Protein AF-A0A383A556-F1 (afdb_monomer_lite)

Foldseek 3Di:
DDDDPDDDDDFAWKFAWKFFFDDQPQAKKFKDDKWFAALVRDTFDEATDDIDRNDDPQQEDDCDPQFLGHDPPGPDYPVPGHHADVQAHSVRDGNADAAPVRDRVDDWDADPVRDTNDPPQDPQADDPVRFHCQPPDGNWAFQDAVVRHGPDDFYQDPQRRTNDDNPPDDDGFKYKYKADDDPPRRMITIIIAGQAWTQKMKIFIPSTFTPDIDDMLLNVFFPDWDADRVTRMIITHHPPSGTSGHYDDDDDD

Organism: NCBI:txid408172

Secondary structure (DSSP, 8-state):
------PPPPSS-EEEEEEEEE---SPPBEEEEEEEE-TT-PEEPEEE-PPB-------B----TTSTT--SS-SB--S----PPTTB-TT--B-S-B-TT--BT----B-TTS-BT---SPTT-SSTT---B-SS-BT-PPEETTTTEET----B-TTS-BT--STT-----EEEEEEEEETTTTEEEEEEEESS-BSEEEEEEESSEEEEEE-HHHHHH-SEEEEETTTTEEEEE-SSS--BPPB------

Radius of gyration: 30.97 Å; chains: 1; bounding box: 72×33×82 Å

Sequence (253 aa):
GASFSGGTIPAGSDILTQVTFSDYDGSTICIENAVFSDLAAESLDVELGDCYDGGSEDILGCTDMNACNYDSDATDDDDSCEYAMENYNCDGDCIVDIDCSGECGGSAELDECGVCGGDGIADGTCDCAGNVDLGCGCGAAGPSGCDNQCGSTAELDECDVCGGDGSSCGGSSVFLTIENVDTDAGTLDIFMENSEEVAGFEFYLVGMTIANISGGTAGQYMDFVSSNSASGKIVGASFSGGTIPAGSDILTQ

pLDDT: mean 75.83, std 13.92, range [21.8, 95.62]

Structure (mmCIF, N/CA/C/O backbone):
data_AF-A0A383A556-F1
#
_entry.id   AF-A0A383A556-F1
#
loop_
_atom_site.group_PDB
_atom_site.id
_atom_site.type_symbol
_atom_site.label_atom_id
_atom_site.label_alt_id
_atom_site.label_comp_id
_atom_site.label_asym_id
_atom_site.label_entity_id
_atom_site.label_seq_id
_atom_site.pdbx_PDB_ins_code
_atom_site.Cartn_x
_atom_site.Cartn_y
_atom_site.Cartn_z
_atom_site.occupancy
_atom_site.B_iso_or_equiv
_atom_site.auth_seq_id
_atom_site.auth_comp_id
_atom_site.auth_asym_id
_atom_site.auth_atom_id
_atom_site.pdbx_PDB_model_num
ATOM 1 N N . GLY A 1 1 ? -27.310 -18.077 43.497 1.00 31.94 1 GLY A N 1
ATOM 2 C CA . GLY A 1 1 ? -26.037 -18.806 43.402 1.00 31.94 1 GLY A CA 1
ATOM 3 C C . GLY A 1 1 ? -25.514 -18.586 42.012 1.00 31.94 1 GLY A C 1
ATOM 4 O O . GLY A 1 1 ? -26.160 -19.048 41.086 1.00 31.94 1 GLY A O 1
ATOM 5 N N . ALA A 1 2 ? -24.451 -17.800 41.870 1.00 32.00 2 ALA A N 1
ATOM 6 C CA . ALA A 1 2 ? -23.801 -17.588 40.584 1.00 32.00 2 ALA A CA 1
ATOM 7 C C . ALA A 1 2 ? -22.740 -18.679 40.400 1.00 32.00 2 ALA A C 1
ATOM 9 O O . ALA A 1 2 ? -21.956 -18.948 41.311 1.00 32.00 2 ALA A O 1
ATOM 10 N N . SER A 1 3 ? -22.808 -19.362 39.262 1.00 41.66 3 SER A N 1
ATOM 11 C CA . SER A 1 3 ? -21.874 -20.401 38.851 1.00 41.66 3 SER A CA 1
ATOM 12 C C . SER A 1 3 ? -20.632 -19.727 38.275 1.00 41.66 3 SER A C 1
ATOM 14 O O . SER A 1 3 ? -20.729 -19.015 37.283 1.00 41.66 3 SER A O 1
ATOM 16 N N . PHE A 1 4 ? -19.486 -19.936 38.923 1.00 45.88 4 PHE A N 1
ATOM 17 C CA . PHE A 1 4 ? -18.168 -19.641 38.371 1.00 45.88 4 PHE A CA 1
ATOM 18 C C . PHE A 1 4 ? -17.658 -20.911 37.690 1.00 45.88 4 PHE A C 1
ATOM 20 O O . PHE A 1 4 ? -17.076 -21.778 38.344 1.00 45.88 4 PHE A O 1
ATOM 27 N N . SER A 1 5 ? -17.894 -21.052 36.389 1.00 43.53 5 SER A N 1
ATOM 28 C CA . SER A 1 5 ? -17.066 -21.928 35.563 1.00 43.53 5 SER A CA 1
ATOM 29 C C . SER A 1 5 ? -15.936 -21.077 35.002 1.00 43.53 5 SER A C 1
ATOM 31 O O . SER A 1 5 ? -16.123 -20.367 34.018 1.00 43.53 5 SER A O 1
ATOM 33 N N . GLY A 1 6 ? -14.786 -21.118 35.675 1.00 45.44 6 GLY A N 1
ATOM 34 C CA . GLY A 1 6 ? -13.542 -20.577 35.147 1.00 45.44 6 GLY A CA 1
ATOM 35 C C . GLY A 1 6 ? -13.167 -21.312 33.865 1.00 45.44 6 GLY A C 1
ATOM 36 O O . GLY A 1 6 ? -12.717 -22.455 33.915 1.00 45.44 6 GLY A O 1
ATOM 37 N N . GLY A 1 7 ? -13.386 -20.652 32.735 1.00 30.59 7 GLY A N 1
ATOM 38 C CA . GLY A 1 7 ? -12.614 -20.861 31.522 1.00 30.59 7 GLY A CA 1
ATOM 39 C C . GLY A 1 7 ? -11.616 -19.716 31.438 1.00 30.59 7 GLY A C 1
ATOM 40 O O . GLY A 1 7 ? -12.013 -18.557 31.462 1.00 30.59 7 GLY A O 1
ATOM 41 N N . THR A 1 8 ? -10.326 -20.028 31.421 1.00 35.75 8 THR A N 1
ATOM 42 C CA . THR A 1 8 ? -9.292 -19.067 31.033 1.00 35.75 8 THR A CA 1
ATOM 43 C C . THR A 1 8 ? -9.303 -18.982 29.511 1.00 35.75 8 THR A C 1
ATOM 45 O O . THR A 1 8 ? -9.056 -19.999 28.859 1.00 35.75 8 THR A O 1
ATOM 48 N N . ILE A 1 9 ? -9.600 -17.809 28.957 1.00 37.38 9 ILE A N 1
ATOM 49 C CA . ILE A 1 9 ? -9.320 -17.509 27.550 1.00 37.38 9 ILE A CA 1
ATOM 50 C C . ILE A 1 9 ? -7.827 -17.124 27.467 1.00 37.38 9 ILE A C 1
ATOM 52 O O . ILE A 1 9 ? -7.362 -16.392 28.344 1.00 37.38 9 ILE A O 1
ATOM 56 N N . PRO A 1 10 ? -7.034 -17.676 26.529 1.00 36.38 10 PRO A N 1
ATOM 57 C CA . PRO A 1 10 ? -5.636 -17.281 26.347 1.00 36.38 10 PRO A CA 1
ATOM 58 C C . PRO A 1 10 ? -5.530 -15.821 25.884 1.00 36.38 10 PRO A C 1
ATOM 60 O O . PRO A 1 10 ? -6.415 -15.350 25.181 1.00 36.38 10 PRO A O 1
ATOM 63 N N . ALA A 1 11 ? -4.442 -15.134 26.244 1.00 30.91 11 ALA A N 1
ATOM 64 C CA . ALA A 1 11 ? -4.110 -13.835 25.662 1.00 30.91 11 ALA A CA 1
ATOM 65 C C . ALA A 1 11 ? -3.859 -14.000 24.154 1.00 30.91 11 ALA A C 1
ATOM 67 O O . ALA A 1 11 ? -3.115 -14.894 23.748 1.00 30.91 11 ALA A O 1
ATOM 68 N N . GLY A 1 12 ? -4.523 -13.169 23.362 1.00 39.66 12 GLY A N 1
ATOM 69 C CA . GLY A 1 12 ? -4.515 -13.170 21.906 1.00 39.66 12 GLY A CA 1
ATOM 70 C C . GLY A 1 12 ? -5.517 -12.129 21.415 1.00 39.66 12 GLY A C 1
ATOM 71 O O . GLY A 1 12 ? -6.440 -11.782 22.150 1.00 39.66 12 GLY A O 1
ATOM 72 N N . SER A 1 13 ? -5.283 -11.618 20.214 1.00 43.53 13 SER A N 1
ATOM 73 C CA . SER A 1 13 ? -6.155 -10.720 19.459 1.00 43.53 13 SER A CA 1
ATOM 74 C C . SER A 1 13 ? -7.636 -11.075 19.6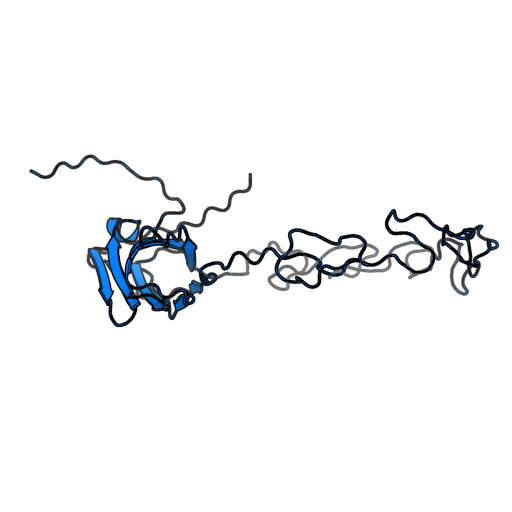13 1.00 43.53 13 SER A C 1
ATOM 76 O O . SER A 1 13 ? -8.079 -12.140 19.180 1.00 43.53 13 SER A O 1
ATOM 78 N N . ASP A 1 14 ? -8.403 -10.208 20.266 1.00 55.31 14 ASP A N 1
ATOM 79 C CA . ASP A 1 14 ? -9.788 -10.510 20.617 1.00 55.31 14 ASP A CA 1
ATOM 80 C C . ASP A 1 14 ? -10.651 -9.259 20.451 1.00 55.31 14 ASP A C 1
ATOM 82 O O . ASP A 1 14 ? -10.190 -8.123 20.597 1.00 55.31 14 ASP A O 1
ATOM 86 N N . ILE A 1 15 ? -11.914 -9.482 20.102 1.00 58.53 15 ILE A N 1
ATOM 87 C CA . ILE A 1 15 ? -12.887 -8.435 19.795 1.00 58.53 15 ILE A CA 1
ATOM 88 C C . ILE A 1 15 ? -12.966 -7.520 21.017 1.00 58.53 15 ILE A C 1
ATOM 90 O O . ILE A 1 15 ? -13.252 -7.987 22.116 1.00 58.53 15 ILE A O 1
ATOM 94 N N . LEU A 1 16 ? -12.723 -6.218 20.865 1.00 59.31 16 LEU A N 1
ATOM 95 C CA . LEU A 1 16 ? -12.856 -5.259 21.961 1.00 59.31 16 LEU A CA 1
ATOM 96 C C . LEU A 1 16 ? -14.320 -5.170 22.386 1.00 59.31 16 LEU A C 1
ATOM 98 O O . LEU A 1 16 ? -14.647 -5.297 23.568 1.00 59.31 16 LEU A O 1
ATOM 102 N N . THR A 1 17 ? -15.207 -4.984 21.410 1.00 64.00 17 THR A N 1
ATOM 103 C CA . THR A 1 17 ? -16.657 -5.013 21.595 1.00 64.00 17 THR A CA 1
ATOM 104 C C . THR A 1 17 ? -17.360 -5.234 20.259 1.00 64.00 17 THR A C 1
ATOM 106 O O . THR A 1 17 ? -16.886 -4.770 19.222 1.00 64.00 17 THR A O 1
ATOM 109 N N . GLN A 1 18 ? -18.504 -5.914 20.286 1.00 74.12 18 GLN A N 1
ATOM 110 C CA . GLN A 1 18 ? -19.403 -5.994 19.142 1.00 74.12 18 GLN A CA 1
ATOM 111 C C . GLN A 1 18 ? -20.424 -4.862 19.222 1.00 74.12 18 GLN A C 1
ATOM 113 O O . GLN A 1 18 ? -21.064 -4.657 20.260 1.00 74.12 18 GLN A O 1
ATOM 118 N N . VAL A 1 19 ? -20.613 -4.153 18.116 1.00 78.38 19 VAL A N 1
ATOM 119 C CA . VAL A 1 19 ? -21.556 -3.044 17.981 1.00 78.38 19 VAL A CA 1
ATOM 120 C C . VAL A 1 19 ? -22.721 -3.489 17.109 1.00 78.38 19 VAL A C 1
ATOM 122 O O . VAL A 1 19 ? -22.539 -3.933 15.980 1.00 78.38 19 VAL A O 1
ATOM 125 N N . THR A 1 20 ? -23.940 -3.344 17.620 1.00 78.56 20 THR A N 1
ATOM 126 C CA . THR A 1 20 ? -25.164 -3.465 16.821 1.00 78.56 20 THR A CA 1
ATOM 127 C C . THR A 1 20 ? -25.638 -2.072 16.435 1.00 78.56 20 THR A C 1
ATOM 129 O O . THR A 1 20 ? -25.672 -1.180 17.289 1.00 78.56 20 THR A O 1
ATOM 132 N N . PHE A 1 21 ? -26.047 -1.877 15.187 1.00 78.44 21 PHE A N 1
ATOM 133 C CA . PHE A 1 21 ? -26.457 -0.587 14.645 1.00 78.44 21 PHE A CA 1
ATOM 134 C C . PHE A 1 21 ? -27.766 -0.639 13.874 1.00 78.44 21 PHE A C 1
ATOM 136 O O . PHE A 1 21 ? -28.212 -1.692 13.425 1.00 78.44 21 PHE A O 1
ATOM 143 N N . SER A 1 22 ? -28.404 0.522 13.762 1.00 74.06 22 SER A N 1
ATOM 144 C CA . SER A 1 22 ? -29.610 0.716 12.963 1.00 74.06 22 SER A CA 1
ATOM 145 C C . SER A 1 22 ? -29.444 1.898 12.017 1.00 74.06 22 SER A C 1
ATOM 147 O O . SER A 1 22 ? -28.566 2.742 12.207 1.00 74.06 22 SER A O 1
ATOM 149 N N . ASP A 1 23 ? -30.323 1.952 11.014 1.00 65.00 23 ASP A N 1
ATOM 150 C CA . ASP A 1 23 ? -30.466 3.101 10.115 1.00 65.00 23 ASP A CA 1
ATOM 151 C C . ASP A 1 23 ? -29.190 3.428 9.317 1.00 65.00 23 ASP A C 1
ATOM 153 O O . ASP A 1 23 ? -28.899 4.592 9.055 1.00 65.00 23 ASP A O 1
ATOM 157 N N . TYR A 1 24 ? -28.432 2.395 8.930 1.00 73.94 24 TYR A N 1
ATOM 158 C CA . TYR A 1 24 ? -27.317 2.536 7.998 1.00 73.94 24 TYR A CA 1
ATOM 159 C C . TYR A 1 24 ? -27.843 2.924 6.615 1.00 73.94 24 TYR A C 1
ATOM 161 O O . TYR A 1 24 ? -28.638 2.199 6.015 1.00 73.94 24 TYR A O 1
ATOM 169 N N . ASP A 1 25 ? -27.427 4.090 6.131 1.00 66.38 25 ASP A N 1
ATOM 170 C CA . ASP A 1 25 ? -27.872 4.683 4.868 1.00 66.38 25 ASP A CA 1
ATOM 171 C C . ASP A 1 25 ? -26.884 4.470 3.710 1.00 66.38 25 ASP A C 1
ATOM 173 O O . ASP A 1 25 ? -27.082 5.027 2.631 1.00 66.38 25 ASP A O 1
ATOM 177 N N . GLY A 1 26 ? -25.851 3.647 3.927 1.00 67.19 26 GLY A N 1
ATOM 178 C CA . GLY A 1 26 ? -24.753 3.444 2.983 1.00 67.19 26 GLY A CA 1
ATOM 179 C C . GLY A 1 26 ? -23.641 4.490 3.097 1.00 67.19 26 GLY A C 1
ATOM 180 O O . GLY A 1 26 ? -22.853 4.625 2.171 1.00 67.19 26 GLY A O 1
ATOM 181 N N . SER A 1 27 ? -23.585 5.263 4.189 1.00 74.31 27 SER A N 1
ATOM 182 C CA . SER A 1 27 ? -22.460 6.161 4.477 1.00 74.31 27 SER A CA 1
ATOM 183 C C . SER A 1 27 ? -21.207 5.418 4.957 1.00 74.31 27 SER A C 1
ATOM 185 O O . SER A 1 27 ? -21.255 4.268 5.384 1.00 74.31 27 SER A O 1
ATOM 187 N N . THR A 1 28 ? -20.052 6.075 4.896 1.00 80.50 28 THR A N 1
ATOM 188 C CA . THR A 1 28 ? -18.793 5.503 5.376 1.00 80.50 28 THR A CA 1
ATOM 189 C C . THR A 1 28 ? -18.763 5.439 6.914 1.00 80.50 28 THR A C 1
ATOM 191 O O . THR A 1 28 ? -18.997 6.448 7.584 1.00 80.50 28 THR A O 1
ATOM 194 N N . ILE A 1 29 ? -18.449 4.272 7.483 1.00 83.88 29 ILE A N 1
ATOM 195 C CA . ILE A 1 29 ? -18.295 4.036 8.925 1.00 83.88 29 ILE A CA 1
ATOM 196 C C . ILE A 1 29 ? -16.818 4.157 9.318 1.00 83.88 29 ILE A C 1
ATOM 198 O O . ILE A 1 29 ? -16.001 3.376 8.841 1.00 83.88 29 ILE A O 1
ATOM 202 N N . CYS A 1 30 ? -16.474 5.075 10.226 1.00 86.06 30 CYS A N 1
ATOM 203 C CA . CYS A 1 30 ? -15.094 5.296 10.689 1.00 86.06 30 CYS A CA 1
ATOM 204 C C . CYS A 1 30 ? -14.987 5.313 12.222 1.00 86.06 30 CYS A C 1
ATOM 206 O O . CYS A 1 30 ? -15.932 5.717 12.908 1.00 86.06 30 CYS A O 1
ATOM 208 N N . ILE A 1 31 ? -13.806 4.962 12.747 1.00 86.38 31 ILE A N 1
ATOM 209 C CA . ILE A 1 31 ? -13.402 5.276 14.126 1.00 86.38 31 ILE A CA 1
ATOM 210 C C . ILE A 1 31 ? -12.727 6.654 14.131 1.00 86.38 31 ILE A C 1
ATOM 212 O O . ILE A 1 31 ? -11.862 6.927 13.308 1.00 86.38 31 ILE A O 1
ATOM 216 N N . GLU A 1 32 ? -13.082 7.518 15.080 1.00 87.62 32 GLU A N 1
ATOM 217 C CA . GLU A 1 32 ? -12.456 8.827 15.269 1.00 87.62 32 GLU A CA 1
ATOM 218 C C . GLU A 1 32 ? -12.128 9.106 16.741 1.00 87.62 32 GLU A C 1
ATOM 220 O O . GLU A 1 32 ? -12.767 8.581 17.656 1.00 87.62 32 GLU A O 1
ATOM 225 N N . ASN A 1 33 ? -11.166 10.012 16.962 1.00 84.44 33 ASN A N 1
ATOM 226 C CA . ASN A 1 33 ? -10.831 10.596 18.268 1.00 84.44 33 ASN A CA 1
ATOM 227 C C . ASN A 1 33 ? -10.640 9.551 19.381 1.00 84.44 33 ASN A C 1
ATOM 229 O O . ASN A 1 33 ? -11.172 9.704 20.483 1.00 84.44 33 ASN A O 1
ATOM 233 N N . ALA A 1 34 ? -9.905 8.482 19.074 1.00 85.38 34 ALA A N 1
ATOM 234 C CA . ALA A 1 34 ? -9.584 7.452 20.044 1.00 85.38 34 ALA A CA 1
ATOM 235 C C . ALA A 1 34 ? -8.531 7.935 21.052 1.00 85.38 34 ALA A C 1
ATOM 237 O O . ALA A 1 34 ? -7.519 8.529 20.688 1.00 85.38 34 ALA A O 1
ATOM 238 N N . VAL A 1 35 ? -8.783 7.675 22.330 1.00 87.94 35 VAL A N 1
ATOM 239 C CA . VAL A 1 35 ? -7.932 8.012 23.469 1.00 87.94 35 VAL A CA 1
ATOM 240 C C . VAL A 1 35 ? -7.874 6.796 24.377 1.00 87.94 35 VAL A C 1
ATOM 242 O O . VAL A 1 35 ? -8.908 6.316 24.838 1.00 87.94 35 VAL A O 1
ATOM 245 N N . PHE A 1 36 ? -6.667 6.316 24.648 1.00 85.62 36 PHE A N 1
ATOM 246 C CA . PHE A 1 36 ? -6.416 5.165 25.508 1.00 85.62 36 PHE A CA 1
ATOM 247 C C . PHE A 1 36 ? -5.534 5.585 26.675 1.00 85.62 36 PHE A C 1
ATOM 249 O O . PHE A 1 36 ? -4.751 6.528 26.553 1.00 85.62 36 PHE A O 1
ATOM 256 N N . SER A 1 37 ? -5.683 4.917 27.814 1.00 86.38 37 SER A N 1
ATOM 257 C CA . SER A 1 37 ? -4.894 5.212 29.008 1.00 86.38 37 SER A CA 1
ATOM 258 C C . SER A 1 37 ? -4.411 3.959 29.719 1.00 86.38 37 SER A C 1
ATOM 260 O O . SER A 1 37 ? -5.145 2.969 29.783 1.00 86.38 37 SER A O 1
ATOM 262 N N . ASP A 1 38 ? -3.233 4.046 30.325 1.00 81.25 38 ASP A N 1
ATOM 263 C CA . ASP A 1 38 ? -2.649 2.998 31.163 1.00 81.25 38 ASP A CA 1
ATOM 264 C C . ASP A 1 38 ? -3.132 3.065 32.633 1.00 81.25 38 ASP A C 1
ATOM 266 O O . ASP A 1 38 ? -3.961 3.897 33.018 1.00 81.25 38 ASP A O 1
ATOM 270 N N . LEU A 1 39 ? -2.593 2.192 33.496 1.00 80.12 39 LEU A N 1
ATOM 271 C CA . LEU A 1 39 ? -2.880 2.187 34.942 1.00 80.12 39 LEU A CA 1
ATOM 272 C C . LEU A 1 39 ? -2.423 3.449 35.684 1.00 80.12 39 LEU A C 1
ATOM 274 O O . LEU A 1 39 ? -2.922 3.724 36.781 1.00 80.12 39 LEU A O 1
ATOM 278 N N . ALA A 1 40 ? -1.465 4.190 35.131 1.00 79.19 40 ALA A N 1
ATOM 279 C CA . ALA A 1 40 ? -0.996 5.454 35.678 1.00 79.19 40 ALA A CA 1
ATOM 280 C C . ALA A 1 40 ? -1.850 6.651 35.214 1.00 79.19 40 ALA A C 1
ATOM 282 O O . ALA A 1 40 ? -1.631 7.760 35.704 1.00 79.19 40 ALA A O 1
ATOM 283 N N . ALA A 1 41 ? -2.863 6.412 34.369 1.00 75.44 41 ALA A N 1
ATOM 284 C CA . ALA A 1 41 ? -3.686 7.413 33.693 1.00 75.44 41 ALA A CA 1
ATOM 285 C C . ALA A 1 41 ? -2.902 8.297 32.705 1.00 75.44 41 ALA A C 1
ATOM 287 O O . ALA A 1 41 ? -3.315 9.426 32.422 1.00 75.44 41 ALA A O 1
ATOM 288 N N . GLU A 1 42 ? -1.793 7.783 32.179 1.00 81.19 42 GLU A N 1
ATOM 289 C CA . GLU A 1 42 ? -1.063 8.382 31.067 1.00 81.19 42 GLU A CA 1
ATOM 290 C C . GLU A 1 42 ? -1.721 7.981 29.743 1.00 81.19 42 GLU A C 1
ATOM 292 O O . GLU A 1 42 ? -2.274 6.887 29.618 1.00 81.19 42 GLU A O 1
ATOM 297 N N . SER A 1 43 ? -1.700 8.883 28.758 1.00 81.94 43 SER A N 1
ATOM 298 C CA . SER A 1 43 ? -2.260 8.610 27.433 1.00 81.94 43 SER A CA 1
ATOM 299 C C . SER A 1 43 ? -1.354 7.669 26.643 1.00 81.94 43 SER A C 1
ATOM 301 O O . SER A 1 43 ? -0.161 7.943 26.517 1.00 81.94 43 SER A O 1
ATOM 303 N N . LEU A 1 44 ? -1.938 6.622 26.067 1.00 82.25 44 LEU A N 1
ATOM 304 C CA . LEU A 1 44 ? -1.279 5.722 25.125 1.00 82.25 44 LEU A CA 1
ATOM 305 C C . LEU A 1 44 ? -1.388 6.276 23.700 1.00 82.25 44 LEU A C 1
ATOM 307 O O . LEU A 1 44 ? -2.387 6.917 23.359 1.00 82.25 44 LEU A O 1
ATOM 311 N N . ASP A 1 45 ? -0.370 6.020 22.879 1.00 81.31 45 ASP A N 1
ATOM 312 C CA . ASP A 1 45 ? -0.394 6.373 21.459 1.00 81.31 45 ASP A CA 1
ATOM 313 C C . ASP A 1 45 ? -1.327 5.413 20.717 1.00 81.31 45 ASP A C 1
ATOM 315 O O . ASP A 1 45 ? -1.202 4.197 20.865 1.00 81.31 45 ASP A O 1
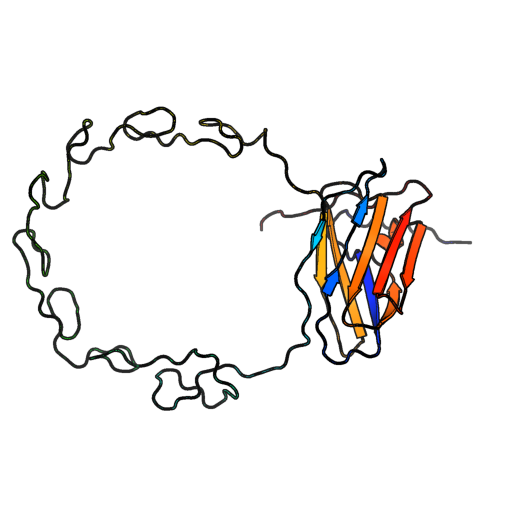ATOM 319 N N . VAL A 1 46 ? -2.252 5.965 19.925 1.00 80.62 46 VAL A N 1
ATOM 320 C CA . VAL A 1 46 ? -3.300 5.207 19.229 1.00 80.62 46 VAL A CA 1
ATOM 321 C C . VAL A 1 46 ? -3.195 5.412 17.728 1.00 80.62 46 VAL A C 1
ATOM 323 O O . VAL A 1 46 ? -3.194 6.548 17.249 1.00 80.62 46 VAL A O 1
ATOM 326 N N . GLU A 1 47 ? -3.200 4.313 16.992 1.00 83.94 47 GLU A N 1
ATOM 327 C CA . GLU A 1 47 ? -3.328 4.289 15.539 1.00 83.94 47 GLU A CA 1
ATOM 328 C C . GLU A 1 47 ? -4.683 3.674 15.129 1.00 83.94 47 GLU A C 1
ATOM 330 O O . GLU A 1 47 ? -5.179 2.743 15.767 1.00 83.94 47 GLU A O 1
ATOM 335 N N . LEU A 1 48 ? -5.325 4.258 14.109 1.00 83.69 48 LEU A N 1
ATOM 336 C CA . LEU A 1 48 ? -6.677 3.917 13.649 1.00 83.69 48 LEU A CA 1
ATOM 337 C C . LEU A 1 48 ? -6.628 3.311 12.245 1.00 83.69 48 LEU A C 1
ATOM 339 O O . LEU A 1 48 ? -5.982 3.872 11.363 1.00 83.69 48 LEU A O 1
ATOM 343 N N . GLY A 1 49 ? -7.346 2.210 12.046 1.00 80.25 49 GLY A N 1
ATOM 344 C CA . GLY A 1 49 ? -7.515 1.553 10.756 1.00 80.25 49 GLY A CA 1
ATOM 345 C C . GLY A 1 49 ? -8.531 2.222 9.834 1.00 80.25 49 GLY A C 1
ATOM 346 O O . GLY A 1 49 ? -9.164 3.225 10.173 1.00 80.25 49 GLY A O 1
ATOM 347 N N . ASP A 1 50 ? -8.688 1.618 8.658 1.00 82.06 50 ASP A N 1
ATOM 348 C CA . ASP A 1 50 ? -9.522 2.133 7.576 1.00 82.06 50 ASP A CA 1
ATOM 349 C C . ASP A 1 50 ? -11.026 2.121 7.901 1.00 82.06 50 ASP A C 1
ATOM 351 O O . ASP A 1 50 ? -11.521 1.370 8.746 1.00 82.06 50 ASP A O 1
ATOM 355 N N . CYS A 1 51 ? -11.769 2.965 7.185 1.00 82.81 51 CYS A N 1
ATOM 356 C CA . CYS A 1 51 ? -13.221 3.050 7.281 1.00 82.81 51 CYS A CA 1
ATOM 357 C C . CYS A 1 51 ? -13.938 2.020 6.388 1.00 82.81 51 CYS A C 1
ATOM 359 O O . CYS A 1 51 ? -13.422 1.612 5.350 1.00 82.81 51 CYS A O 1
ATOM 361 N N . TYR A 1 52 ? -15.177 1.665 6.736 1.00 80.94 52 TYR A N 1
ATOM 362 C CA . TYR A 1 52 ? -16.043 0.782 5.946 1.00 80.94 52 TYR A CA 1
ATOM 363 C C . TYR A 1 52 ? -17.015 1.577 5.053 1.00 80.94 52 TYR A C 1
ATOM 365 O O . TYR A 1 52 ? -17.757 2.400 5.577 1.00 80.94 52 TYR A O 1
ATOM 373 N N . ASP A 1 53 ? -17.066 1.313 3.739 1.00 77.38 53 ASP A N 1
ATOM 374 C CA . ASP A 1 53 ? -17.831 2.116 2.753 1.00 77.38 53 ASP A CA 1
ATOM 375 C C . ASP A 1 53 ? -18.933 1.352 1.976 1.00 77.38 53 ASP A C 1
ATOM 377 O O . ASP A 1 53 ? -19.328 1.742 0.885 1.00 77.38 53 ASP A O 1
ATOM 381 N N . GLY A 1 54 ? -19.448 0.235 2.502 1.00 68.62 54 GLY A N 1
ATOM 382 C CA . GLY A 1 54 ? -20.732 -0.335 2.047 1.00 68.62 54 GLY A CA 1
ATOM 383 C C . GLY A 1 54 ? -20.824 -0.947 0.634 1.00 68.62 54 GLY A C 1
ATOM 384 O O . GLY A 1 54 ? -21.887 -1.463 0.308 1.00 68.62 54 GLY A O 1
ATOM 385 N N . GLY A 1 55 ? -19.759 -0.939 -0.173 1.00 62.66 55 GLY A N 1
ATOM 386 C CA . GLY A 1 55 ? -19.574 -1.751 -1.389 1.00 62.66 55 GLY A CA 1
ATOM 387 C C . GLY A 1 55 ? -20.709 -1.716 -2.427 1.00 62.66 55 GLY A C 1
ATOM 388 O O . GLY A 1 55 ? -21.575 -2.590 -2.433 1.00 62.66 55 GLY A O 1
ATOM 389 N N . SER A 1 56 ? -20.673 -0.776 -3.378 1.00 60.56 56 SER A N 1
ATOM 390 C CA . SER A 1 56 ? -21.328 -0.980 -4.679 1.00 60.56 56 SER A CA 1
ATOM 391 C C . SER A 1 56 ? -20.509 -1.989 -5.490 1.00 60.56 56 SER A C 1
ATOM 393 O O . SER A 1 56 ? -19.315 -1.787 -5.692 1.00 60.56 56 SER A O 1
ATOM 395 N N . GLU A 1 57 ? -21.123 -3.089 -5.942 1.00 63.12 57 GLU A N 1
ATOM 396 C CA . GLU A 1 57 ? -20.461 -4.006 -6.882 1.00 63.12 57 GLU A CA 1
ATOM 397 C C . GLU A 1 57 ? -20.534 -3.427 -8.296 1.00 63.12 57 GLU A C 1
ATOM 399 O O . GLU A 1 57 ? -21.347 -3.837 -9.127 1.00 63.12 57 GLU A O 1
ATOM 404 N N . ASP A 1 58 ? -19.681 -2.443 -8.547 1.00 66.25 58 ASP A N 1
ATOM 405 C CA . ASP A 1 58 ? -19.309 -2.069 -9.900 1.00 66.25 58 ASP A CA 1
ATOM 406 C C . ASP A 1 58 ? -18.473 -3.232 -10.456 1.00 66.25 58 ASP A C 1
ATOM 408 O O . ASP A 1 58 ? -17.436 -3.595 -9.890 1.00 66.25 58 ASP A O 1
ATOM 412 N N . ILE A 1 59 ? -18.945 -3.881 -11.529 1.00 77.44 59 ILE A N 1
ATOM 413 C CA . ILE A 1 59 ? -18.137 -4.881 -12.236 1.00 77.44 59 ILE A CA 1
ATOM 414 C C . ILE A 1 59 ? -17.134 -4.090 -13.066 1.00 77.44 59 ILE A C 1
ATOM 416 O O . ILE A 1 59 ? -17.403 -3.708 -14.206 1.00 77.44 59 ILE A O 1
ATOM 420 N N . LEU A 1 60 ? -16.025 -3.785 -12.406 1.00 81.31 60 LEU A N 1
ATOM 421 C CA . LEU A 1 60 ? -14.885 -3.058 -12.929 1.00 81.31 60 LEU A CA 1
ATOM 422 C C . LEU A 1 60 ? -14.185 -3.888 -14.010 1.00 81.31 60 LEU A C 1
ATOM 424 O O . LEU A 1 60 ? -13.820 -5.042 -13.774 1.00 81.31 60 LEU A O 1
ATOM 428 N N . GLY A 1 61 ? -14.028 -3.301 -15.194 1.00 89.56 61 GLY A N 1
ATOM 429 C CA . GLY A 1 61 ? -13.271 -3.894 -16.292 1.00 89.56 61 GLY A CA 1
ATOM 430 C C . GLY A 1 61 ? -13.314 -3.051 -17.566 1.00 89.56 61 GLY A C 1
ATOM 431 O O . GLY A 1 61 ? -14.125 -2.138 -17.708 1.00 89.56 61 GLY A O 1
ATOM 432 N N . CYS A 1 62 ? -12.455 -3.378 -18.533 1.00 95.62 62 CYS A N 1
ATOM 433 C CA . CYS A 1 62 ? -12.345 -2.606 -19.769 1.00 95.62 62 CYS A CA 1
ATOM 434 C C . CYS A 1 62 ? -13.601 -2.696 -20.655 1.00 95.62 62 CYS A C 1
ATOM 436 O O . CYS A 1 62 ? -13.978 -3.777 -21.117 1.00 95.62 62 CYS A O 1
ATOM 438 N N . THR A 1 63 ? -14.180 -1.544 -21.008 1.00 93.31 63 THR A N 1
ATOM 439 C CA . THR A 1 63 ? -15.405 -1.465 -21.835 1.00 93.31 63 THR A CA 1
ATOM 440 C C . THR A 1 63 ? -15.166 -1.158 -23.327 1.00 93.31 63 THR A C 1
ATOM 442 O O . THR A 1 63 ? -16.116 -1.178 -24.121 1.00 93.31 63 THR A O 1
ATOM 445 N N . ASP A 1 64 ? -13.921 -0.905 -23.758 1.00 93.38 64 ASP A N 1
ATOM 446 C CA . ASP A 1 64 ? -13.584 -0.616 -25.166 1.00 93.38 64 ASP A CA 1
ATOM 447 C C . ASP A 1 64 ? -13.379 -1.900 -25.988 1.00 93.38 64 ASP A C 1
ATOM 449 O O . ASP A 1 64 ? -12.441 -2.658 -25.769 1.00 93.38 64 ASP A O 1
ATOM 453 N N . MET A 1 65 ? -14.207 -2.113 -27.016 1.00 92.19 65 MET A N 1
ATOM 454 C CA . MET A 1 65 ? -14.148 -3.303 -27.881 1.00 92.19 65 MET A CA 1
ATOM 455 C C . MET A 1 65 ? -12.894 -3.392 -28.781 1.00 92.19 65 MET A C 1
ATOM 457 O O . MET A 1 65 ? -12.698 -4.406 -29.454 1.00 92.19 65 MET A O 1
ATOM 461 N N . ASN A 1 66 ? -12.056 -2.352 -28.845 1.00 90.06 66 ASN A N 1
ATOM 462 C CA . ASN A 1 66 ? -10.761 -2.393 -29.538 1.00 90.06 66 ASN A CA 1
ATOM 463 C C . ASN A 1 66 ? -9.585 -2.699 -28.598 1.00 90.06 66 ASN A C 1
ATOM 465 O O . ASN A 1 66 ? -8.460 -2.847 -29.083 1.00 90.06 66 ASN A O 1
ATOM 469 N N . ALA A 1 67 ? -9.825 -2.771 -27.289 1.00 92.88 67 ALA A N 1
ATOM 470 C CA . ALA A 1 67 ? -8.831 -3.202 -26.320 1.00 92.88 67 ALA A CA 1
ATOM 471 C C . ALA A 1 67 ? -8.654 -4.728 -26.363 1.00 92.88 67 ALA A C 1
ATOM 473 O O . ALA A 1 67 ? -9.570 -5.485 -26.691 1.00 92.88 67 ALA A O 1
ATOM 474 N N . CYS A 1 68 ? -7.459 -5.188 -26.015 1.00 94.44 68 CYS A N 1
ATOM 475 C CA . CYS A 1 68 ? -7.096 -6.599 -25.974 1.00 94.44 68 CYS A CA 1
ATOM 476 C C . CYS A 1 68 ? -7.737 -7.344 -24.795 1.00 94.44 68 CYS A C 1
ATOM 478 O O . CYS A 1 68 ? -7.927 -8.556 -24.871 1.00 94.44 68 CYS A O 1
ATOM 480 N N . ASN A 1 69 ? -8.103 -6.628 -23.734 1.00 92.44 69 ASN A N 1
ATOM 481 C CA . ASN A 1 69 ? -8.751 -7.154 -22.535 1.00 92.44 69 ASN A CA 1
ATOM 482 C C . ASN A 1 69 ? -10.205 -6.678 -22.391 1.00 92.44 69 ASN A C 1
ATOM 484 O O . ASN A 1 69 ? -10.697 -6.570 -21.273 1.00 92.44 69 ASN A O 1
ATOM 488 N N . TYR A 1 70 ? -10.881 -6.387 -23.508 1.00 93.06 70 TYR A N 1
ATOM 489 C CA . TYR A 1 70 ? -12.302 -6.046 -23.496 1.00 93.06 70 TYR A CA 1
ATOM 490 C C . TYR A 1 70 ? -13.117 -7.100 -22.731 1.00 93.06 70 TYR A C 1
ATOM 492 O O . TYR A 1 70 ? -13.141 -8.273 -23.124 1.00 93.06 70 TYR A O 1
ATOM 500 N N . ASP A 1 71 ? -13.813 -6.664 -21.683 1.00 92.12 71 ASP A N 1
ATOM 501 C CA . ASP A 1 71 ? -14.729 -7.490 -20.910 1.00 92.12 71 ASP A CA 1
ATOM 502 C C . ASP A 1 71 ? -16.173 -7.126 -21.271 1.00 92.12 71 ASP A C 1
ATOM 504 O O . ASP A 1 71 ? -16.630 -5.994 -21.112 1.00 92.12 71 ASP A O 1
ATOM 508 N N . SER A 1 72 ? -16.917 -8.105 -21.786 1.00 91.31 72 SER A N 1
ATOM 509 C CA . SER A 1 72 ? -18.319 -7.905 -22.150 1.00 91.31 72 SER A CA 1
ATOM 510 C C . SER A 1 72 ? -19.264 -7.831 -20.951 1.00 91.31 72 SER A C 1
ATOM 512 O O . SER A 1 72 ? -20.407 -7.405 -21.131 1.00 91.31 72 SER A O 1
ATOM 514 N N . ASP A 1 73 ? -18.819 -8.279 -19.778 1.00 85.31 73 ASP A N 1
ATOM 515 C CA . ASP A 1 73 ? -19.603 -8.308 -18.544 1.00 85.31 73 ASP A CA 1
ATOM 516 C C . ASP A 1 73 ? -19.316 -7.093 -17.632 1.00 85.31 73 ASP A C 1
ATOM 518 O O . ASP A 1 73 ? -20.072 -6.866 -16.685 1.00 85.31 73 ASP A O 1
ATOM 522 N N . ALA A 1 74 ? -18.291 -6.283 -17.938 1.00 87.62 74 ALA A N 1
ATOM 523 C CA . ALA A 1 74 ? -17.974 -5.055 -17.207 1.00 87.62 74 ALA A CA 1
ATOM 524 C C . ALA A 1 74 ? -19.081 -3.995 -17.348 1.00 87.62 74 ALA A C 1
ATOM 526 O O . ALA A 1 74 ? -19.577 -3.715 -18.447 1.00 87.62 74 ALA A O 1
ATOM 527 N N . THR A 1 75 ? -19.477 -3.398 -16.222 1.00 83.94 75 THR A N 1
ATOM 528 C CA . THR A 1 75 ? -20.533 -2.372 -16.157 1.00 83.94 75 THR A CA 1
ATOM 529 C C . THR A 1 75 ? -19.989 -0.959 -16.014 1.00 83.94 75 THR A C 1
ATOM 531 O O . THR A 1 75 ? -20.665 -0.028 -16.451 1.00 83.94 75 THR A O 1
ATOM 534 N N . ASP A 1 76 ? -18.782 -0.813 -15.465 1.00 86.88 76 ASP A N 1
ATOM 535 C CA . ASP A 1 76 ? -18.057 0.450 -15.343 1.00 86.88 76 ASP A CA 1
ATOM 536 C C . ASP A 1 76 ? -16.585 0.252 -15.716 1.00 86.88 76 ASP A C 1
ATOM 538 O O . ASP A 1 76 ? -15.973 -0.765 -15.387 1.00 86.88 76 ASP A O 1
ATOM 542 N N . ASP A 1 77 ? -16.041 1.234 -16.436 1.00 89.69 77 ASP A N 1
ATOM 543 C CA . ASP A 1 77 ? -14.648 1.222 -16.871 1.00 89.69 77 ASP A CA 1
ATOM 544 C C . ASP A 1 77 ? -13.740 1.532 -15.683 1.00 89.69 77 ASP A C 1
ATOM 546 O O . ASP A 1 77 ? -13.891 2.557 -15.016 1.00 89.69 77 ASP A O 1
ATOM 550 N N . ASP A 1 78 ? -12.799 0.639 -15.425 1.00 89.81 78 ASP A N 1
ATOM 551 C CA . ASP A 1 78 ? -11.848 0.730 -14.320 1.00 89.81 78 ASP A CA 1
ATOM 552 C C . ASP A 1 78 ? -10.485 1.272 -14.766 1.00 89.81 78 ASP A C 1
ATOM 554 O O . ASP A 1 78 ? -9.486 1.124 -14.060 1.00 89.81 78 ASP A O 1
ATOM 558 N N . ASP A 1 79 ? -10.446 1.887 -15.953 1.00 90.31 79 ASP A N 1
ATOM 559 C CA . ASP A 1 79 ? -9.243 2.362 -16.636 1.00 90.31 79 ASP A CA 1
ATOM 560 C C . ASP A 1 79 ? -8.203 1.239 -16.875 1.00 90.31 79 ASP A C 1
ATOM 562 O O . ASP A 1 79 ? -7.024 1.518 -17.116 1.00 90.31 79 ASP A O 1
ATOM 566 N N . SER A 1 80 ? -8.619 -0.038 -16.861 1.00 91.88 80 SER A N 1
ATOM 567 C CA . SER A 1 80 ? -7.726 -1.186 -17.092 1.00 91.88 80 SER A CA 1
ATOM 568 C C . SER A 1 80 ? -7.517 -1.541 -18.567 1.00 91.88 80 SER A C 1
ATOM 570 O O . SER A 1 80 ? -6.794 -2.491 -18.857 1.00 91.88 80 SER A O 1
ATOM 572 N N . CYS A 1 81 ? -8.125 -0.826 -19.521 1.00 94.06 81 CYS A N 1
ATOM 573 C CA . CYS A 1 81 ? -8.030 -1.162 -20.944 1.00 94.06 81 CYS A CA 1
ATOM 574 C C . CYS A 1 81 ? -6.584 -1.228 -21.467 1.00 94.06 81 CYS A C 1
ATOM 576 O O . CYS A 1 81 ? -5.867 -0.227 -21.525 1.00 94.06 81 CYS A O 1
ATOM 578 N N . GLU A 1 82 ? -6.191 -2.403 -21.955 1.00 91.75 82 GLU A N 1
ATOM 579 C CA . GLU A 1 82 ? -4.900 -2.660 -22.583 1.00 91.75 82 GLU A CA 1
ATOM 580 C C . GLU A 1 82 ? -5.047 -2.708 -24.101 1.00 91.75 82 GLU A C 1
ATOM 582 O O . GLU A 1 82 ? -5.913 -3.390 -24.645 1.00 91.75 82 GLU A O 1
ATOM 587 N N . TYR A 1 83 ? -4.162 -2.016 -24.811 1.00 90.81 83 TYR A N 1
ATOM 588 C CA . TYR A 1 83 ? -4.156 -1.993 -26.271 1.00 90.81 83 TYR A CA 1
ATOM 589 C C . TYR A 1 83 ? -2.903 -2.661 -26.816 1.00 90.81 83 TYR A C 1
ATOM 591 O O . TYR A 1 83 ? -1.833 -2.609 -26.207 1.00 90.81 83 TYR A O 1
ATOM 599 N N . ALA A 1 84 ? -3.031 -3.246 -28.008 1.00 88.44 84 ALA A N 1
ATOM 600 C CA . ALA A 1 84 ? -1.893 -3.813 -28.709 1.00 88.44 84 ALA A CA 1
ATOM 601 C C . ALA A 1 84 ? -0.840 -2.727 -28.970 1.00 88.44 84 ALA A C 1
ATOM 603 O O . ALA A 1 84 ? -1.151 -1.617 -29.415 1.00 88.44 84 ALA A O 1
ATOM 604 N N . MET A 1 85 ? 0.415 -3.066 -28.693 1.00 85.12 85 MET A N 1
ATOM 605 C CA . MET A 1 85 ? 1.547 -2.179 -28.917 1.00 85.12 85 MET A CA 1
ATOM 606 C C . MET A 1 85 ? 1.801 -1.997 -30.419 1.00 85.12 85 MET A C 1
ATOM 608 O O . MET A 1 85 ? 1.462 -2.855 -31.235 1.00 85.12 85 MET A O 1
ATOM 612 N N . GLU A 1 86 ? 2.408 -0.875 -30.806 1.00 83.62 86 GLU A N 1
ATOM 613 C CA . GLU A 1 86 ? 2.789 -0.638 -32.199 1.00 83.62 86 GLU A CA 1
ATOM 614 C C . GLU A 1 86 ? 3.651 -1.798 -32.728 1.00 83.62 86 GLU A C 1
ATOM 616 O O . GLU A 1 86 ? 4.625 -2.186 -32.092 1.00 83.62 86 GLU A O 1
ATOM 621 N N . ASN A 1 87 ? 3.286 -2.345 -33.893 1.00 87.62 87 ASN A N 1
ATOM 622 C CA . ASN A 1 87 ? 3.893 -3.532 -34.517 1.00 87.62 87 ASN A CA 1
ATOM 623 C C . ASN A 1 87 ? 3.634 -4.884 -33.823 1.00 87.62 87 ASN A C 1
ATOM 625 O O . ASN A 1 87 ? 4.188 -5.899 -34.253 1.00 87.62 87 ASN A O 1
ATOM 629 N N . TYR A 1 88 ? 2.743 -4.931 -32.834 1.00 88.81 88 TYR A N 1
ATOM 630 C CA . TYR A 1 88 ? 2.304 -6.166 -32.188 1.00 88.81 88 TYR A CA 1
ATOM 631 C C . TYR A 1 88 ? 0.791 -6.364 -32.334 1.00 88.81 88 TYR A C 1
ATOM 633 O O . TYR A 1 88 ? 0.036 -5.414 -32.552 1.00 88.81 88 TYR A O 1
ATOM 641 N N . ASN A 1 89 ? 0.334 -7.613 -32.249 1.00 88.06 89 ASN A N 1
ATOM 642 C CA . ASN A 1 89 ? -1.089 -7.934 -32.101 1.00 88.06 89 ASN A CA 1
ATOM 643 C C . ASN A 1 89 ? -1.465 -8.108 -30.609 1.00 88.06 89 ASN A C 1
ATOM 645 O O . ASN A 1 89 ? -0.609 -8.029 -29.732 1.00 88.06 89 ASN A O 1
ATOM 649 N N . CYS A 1 90 ? -2.747 -8.363 -30.316 1.00 90.06 90 CYS A N 1
ATOM 650 C CA . CYS A 1 90 ? -3.218 -8.600 -28.942 1.00 90.06 90 CYS A CA 1
ATOM 651 C C . CYS A 1 90 ? -2.715 -9.908 -28.309 1.00 90.06 90 CYS A C 1
ATOM 653 O O . CYS A 1 90 ? -2.798 -10.055 -27.096 1.00 90.06 90 CYS A O 1
ATOM 655 N N . ASP A 1 91 ? -2.177 -10.832 -29.107 1.00 88.12 91 ASP A N 1
ATOM 656 C CA . ASP A 1 91 ? -1.535 -12.055 -28.615 1.00 88.12 91 ASP A CA 1
ATOM 657 C C . ASP A 1 91 ? -0.041 -11.825 -28.290 1.00 88.12 91 ASP A C 1
ATOM 659 O O . ASP A 1 91 ? 0.651 -12.740 -27.843 1.00 88.12 91 ASP A O 1
ATOM 663 N N . GLY A 1 92 ? 0.462 -10.600 -28.497 1.00 85.38 92 GLY A N 1
ATOM 664 C CA . GLY A 1 92 ? 1.859 -10.225 -28.275 1.00 85.38 92 GLY A CA 1
ATOM 665 C C . GLY A 1 92 ? 2.805 -10.642 -29.404 1.00 85.38 92 GLY A C 1
ATOM 666 O O . GLY A 1 92 ? 4.022 -10.552 -29.249 1.00 85.38 92 GLY A O 1
ATOM 667 N N . ASP A 1 93 ? 2.279 -11.078 -30.548 1.00 85.75 93 ASP A N 1
ATOM 668 C CA . ASP A 1 93 ? 3.095 -11.471 -31.691 1.00 85.75 93 ASP A CA 1
ATOM 669 C C . ASP A 1 93 ? 3.540 -10.253 -32.504 1.00 85.75 93 ASP A C 1
ATOM 671 O O . ASP A 1 93 ? 2.737 -9.394 -32.882 1.00 85.75 93 ASP A O 1
ATOM 675 N N . CYS A 1 94 ? 4.830 -10.231 -32.841 1.00 89.00 94 CYS A N 1
ATOM 676 C CA . CYS A 1 94 ? 5.422 -9.254 -33.746 1.00 89.00 94 CYS A CA 1
ATOM 677 C C . CYS A 1 94 ? 4.934 -9.468 -35.188 1.00 89.00 94 CYS A C 1
ATOM 679 O O . CYS A 1 94 ? 5.048 -10.569 -35.736 1.00 89.00 94 CYS A O 1
ATOM 681 N N . ILE A 1 95 ? 4.427 -8.412 -35.830 1.00 90.75 95 ILE A N 1
ATOM 682 C CA . ILE A 1 95 ? 3.878 -8.487 -37.199 1.00 90.75 95 ILE A CA 1
ATOM 683 C C . ILE A 1 95 ? 4.842 -7.973 -38.286 1.00 90.75 95 ILE A C 1
ATOM 685 O O . ILE A 1 95 ? 4.466 -7.915 -39.460 1.00 90.75 95 ILE A O 1
ATOM 689 N N . VAL A 1 96 ? 6.075 -7.608 -37.914 1.00 88.06 96 VAL A N 1
ATOM 690 C CA . VAL A 1 96 ? 7.158 -7.137 -38.804 1.00 88.06 96 VAL A CA 1
ATOM 691 C C . VAL A 1 96 ? 8.481 -7.875 -38.512 1.00 88.06 96 VAL A C 1
ATOM 693 O O . VAL A 1 96 ? 8.499 -8.827 -37.738 1.00 88.06 96 VAL A O 1
ATOM 696 N N . ASP A 1 97 ? 9.586 -7.493 -39.162 1.00 85.06 97 ASP A N 1
ATOM 697 C CA . ASP A 1 97 ? 10.904 -8.107 -38.930 1.00 85.06 97 ASP A CA 1
ATOM 698 C C . ASP A 1 97 ? 11.499 -7.697 -37.572 1.00 85.06 97 ASP A C 1
ATOM 700 O O . ASP A 1 97 ? 11.269 -6.587 -37.101 1.00 85.06 97 ASP A O 1
ATOM 704 N N . ILE A 1 98 ? 12.291 -8.583 -36.964 1.00 84.75 98 ILE A N 1
ATOM 705 C CA . ILE A 1 98 ? 12.915 -8.399 -35.645 1.00 84.75 98 ILE A CA 1
ATOM 706 C C . ILE A 1 98 ? 14.426 -8.151 -35.812 1.00 84.75 98 ILE A C 1
ATOM 708 O O . ILE A 1 98 ? 15.068 -8.852 -36.600 1.00 84.75 98 ILE A O 1
ATOM 712 N N . ASP A 1 99 ? 15.004 -7.187 -35.086 1.00 86.31 99 ASP A N 1
ATOM 713 C CA . ASP A 1 99 ? 16.445 -6.875 -35.145 1.00 86.31 99 ASP A CA 1
ATOM 714 C C . ASP A 1 99 ? 17.325 -7.790 -34.265 1.00 86.31 99 ASP A C 1
ATOM 716 O O . ASP A 1 99 ? 16.830 -8.717 -33.616 1.00 86.31 99 ASP A O 1
ATOM 720 N N . CYS A 1 100 ? 18.653 -7.579 -34.235 1.00 85.94 100 CYS A N 1
ATOM 721 C CA . CYS A 1 100 ? 19.527 -8.443 -33.423 1.00 85.94 100 CYS A CA 1
ATOM 722 C C . CYS A 1 100 ? 19.353 -8.282 -31.903 1.00 85.94 100 CYS A C 1
ATOM 724 O O . CYS A 1 100 ? 19.902 -9.094 -31.154 1.00 85.94 100 CYS A O 1
ATOM 726 N N . SER A 1 101 ? 18.595 -7.279 -31.455 1.00 83.50 101 SER A N 1
ATOM 727 C CA . SER A 1 101 ? 18.214 -7.079 -30.057 1.00 83.50 101 SER A CA 1
ATOM 728 C C . SER A 1 101 ? 16.895 -7.773 -29.727 1.00 83.50 101 SER A C 1
ATOM 730 O O . SER A 1 101 ? 16.508 -7.806 -28.564 1.00 83.50 101 SER A O 1
ATOM 732 N N . GLY A 1 102 ? 16.221 -8.372 -30.712 1.00 84.25 102 GLY A N 1
ATOM 733 C CA . GLY A 1 102 ? 14.916 -8.989 -30.507 1.00 84.25 102 GLY A CA 1
ATOM 734 C C . GLY A 1 102 ? 13.756 -7.997 -30.597 1.00 84.25 102 GLY A C 1
ATOM 735 O O . GLY A 1 102 ? 12.627 -8.387 -30.306 1.00 84.25 102 GLY A O 1
ATOM 736 N N . GLU A 1 103 ? 14.001 -6.757 -31.035 1.00 85.75 103 GLU A N 1
ATOM 737 C CA . GLU A 1 103 ? 12.968 -5.727 -31.130 1.00 85.75 103 GLU A CA 1
ATOM 738 C C . GLU A 1 103 ? 12.199 -5.827 -32.446 1.00 85.75 103 GLU A C 1
ATOM 740 O O . GLU A 1 103 ? 12.765 -5.788 -33.545 1.00 85.75 103 GLU A O 1
ATOM 745 N N . CYS A 1 104 ? 10.878 -5.925 -32.324 1.00 86.81 104 CYS A N 1
ATOM 746 C CA . CYS A 1 104 ? 9.963 -5.915 -33.454 1.00 86.81 104 CYS A CA 1
ATOM 747 C C . CYS A 1 104 ? 9.996 -4.563 -34.176 1.00 86.81 104 CYS A C 1
ATOM 749 O O . CYS A 1 104 ? 9.584 -3.536 -33.638 1.00 86.81 104 CYS A O 1
ATOM 751 N N . GLY A 1 105 ? 10.474 -4.562 -35.417 1.00 85.62 105 GLY A N 1
ATOM 752 C CA . GLY A 1 105 ? 10.656 -3.362 -36.232 1.00 85.62 105 GLY A CA 1
ATOM 753 C C . GLY A 1 105 ? 11.908 -2.559 -35.876 1.00 85.62 105 GLY A C 1
ATOM 754 O O . GLY A 1 105 ? 12.030 -1.412 -36.309 1.00 85.62 105 GLY A O 1
ATOM 755 N N . GLY A 1 106 ? 12.820 -3.136 -35.091 1.00 85.50 106 GLY A N 1
ATOM 756 C CA . GLY A 1 106 ? 14.060 -2.492 -34.680 1.00 85.50 106 GLY A CA 1
ATOM 757 C C . GLY A 1 106 ? 15.094 -2.365 -35.805 1.00 85.50 106 GLY A C 1
ATOM 758 O O . GLY A 1 106 ? 14.930 -2.879 -36.914 1.00 85.50 106 GLY A O 1
ATOM 759 N N . SER A 1 107 ? 16.182 -1.649 -35.524 1.00 85.19 107 SER A N 1
ATOM 760 C CA . SER A 1 107 ? 17.262 -1.388 -36.488 1.00 85.19 107 SER A CA 1
ATOM 761 C C . SER A 1 107 ? 1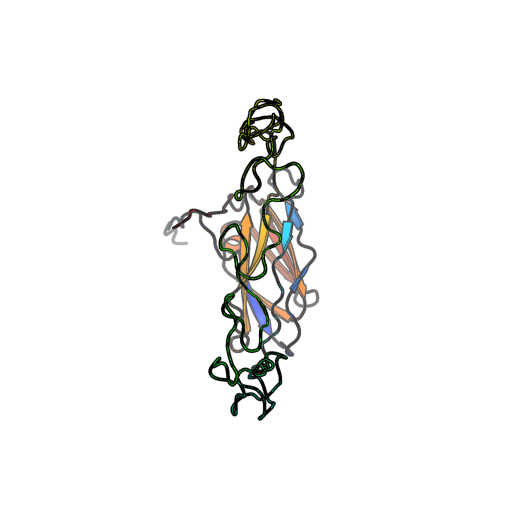8.664 -1.629 -35.922 1.00 85.19 107 SER A C 1
ATOM 763 O O . SER A 1 107 ? 19.633 -1.097 -36.467 1.00 85.19 107 SER A O 1
ATOM 765 N N . ALA A 1 108 ? 18.786 -2.326 -34.793 1.00 85.50 108 ALA A N 1
ATOM 766 C CA . ALA A 1 108 ? 20.059 -2.536 -34.114 1.00 85.50 108 ALA A CA 1
ATOM 767 C C . ALA A 1 108 ? 20.922 -3.615 -34.802 1.00 85.50 108 ALA A C 1
ATOM 769 O O . ALA A 1 108 ? 20.408 -4.582 -35.362 1.00 85.50 108 ALA A O 1
ATOM 770 N N . GLU A 1 109 ? 22.247 -3.432 -34.737 1.00 81.62 109 GLU A N 1
ATOM 771 C CA . GLU A 1 109 ? 23.276 -4.259 -35.398 1.00 81.62 109 GLU A CA 1
ATOM 772 C C . GLU A 1 109 ? 24.458 -4.531 -34.444 1.00 81.62 109 GLU A C 1
ATOM 774 O O . GLU A 1 109 ? 24.780 -3.679 -33.625 1.00 81.62 109 GLU A O 1
ATOM 779 N N . LEU A 1 110 ? 25.130 -5.687 -34.530 1.00 81.44 110 LEU A N 1
ATOM 780 C CA . LEU A 1 110 ? 26.193 -6.096 -33.584 1.00 81.44 110 LEU A CA 1
ATOM 781 C C . LEU A 1 110 ? 27.482 -5.240 -33.652 1.00 81.44 110 LEU A C 1
ATOM 783 O O . LEU A 1 110 ? 27.969 -4.949 -34.746 1.00 81.44 110 LEU A O 1
ATOM 787 N N . ASP A 1 111 ? 28.083 -4.950 -32.490 1.00 81.06 111 ASP A N 1
ATOM 788 C CA . ASP A 1 111 ? 29.358 -4.228 -32.313 1.00 81.06 111 ASP A CA 1
ATOM 789 C C . ASP A 1 111 ? 30.594 -5.150 -32.133 1.00 81.06 111 ASP A C 1
ATOM 791 O O . ASP A 1 111 ? 30.497 -6.382 -32.173 1.00 81.06 111 ASP A O 1
ATOM 795 N N . GLU A 1 112 ? 31.789 -4.575 -31.928 1.00 79.44 112 GLU A N 1
ATOM 796 C CA . GLU A 1 112 ? 33.055 -5.310 -31.740 1.00 79.44 112 GLU A CA 1
ATOM 797 C C . GLU A 1 112 ? 33.142 -6.146 -30.450 1.00 79.44 112 GLU A C 1
ATOM 799 O O . GLU A 1 112 ? 33.967 -7.063 -30.375 1.00 79.44 112 GLU A O 1
ATOM 804 N N . CYS A 1 113 ? 32.315 -5.861 -29.444 1.00 80.38 113 CYS A N 1
ATOM 805 C CA . CYS A 1 113 ? 32.146 -6.702 -28.259 1.00 80.38 113 CYS A CA 1
ATOM 806 C C . CYS A 1 113 ? 31.073 -7.792 -28.489 1.00 80.38 113 CYS A C 1
ATOM 808 O O . CYS A 1 113 ? 30.859 -8.633 -27.613 1.00 80.38 113 CYS A O 1
ATOM 810 N N . GLY A 1 114 ? 30.441 -7.827 -29.670 1.00 79.38 114 GLY A N 1
ATOM 811 C CA . GLY A 1 114 ? 29.388 -8.771 -30.041 1.00 79.38 114 GLY A CA 1
ATOM 812 C C . GLY A 1 114 ? 28.012 -8.395 -29.494 1.00 79.38 114 GLY A C 1
ATOM 813 O O . GLY A 1 114 ? 27.157 -9.274 -29.374 1.00 79.38 114 GLY A O 1
ATOM 814 N N . VAL A 1 115 ? 27.805 -7.126 -29.138 1.00 84.00 115 VAL A N 1
ATOM 815 C CA . VAL A 1 115 ? 26.570 -6.606 -28.541 1.00 84.00 115 VAL A CA 1
ATOM 816 C C . VAL A 1 115 ? 25.746 -5.879 -29.601 1.00 84.00 115 VAL A C 1
ATOM 818 O O . VAL A 1 115 ? 26.269 -5.060 -30.350 1.00 84.00 115 VAL A O 1
ATOM 821 N N . CYS A 1 116 ? 24.448 -6.176 -29.686 1.00 86.31 116 CYS A N 1
ATOM 822 C CA . CYS A 1 116 ? 23.557 -5.547 -30.660 1.00 86.31 116 CYS A CA 1
ATOM 823 C C . CYS A 1 116 ? 23.299 -4.071 -30.320 1.00 86.31 116 CYS A C 1
ATOM 825 O O . CYS A 1 116 ? 22.928 -3.749 -29.195 1.00 86.31 116 CYS A O 1
ATOM 827 N N . GLY A 1 117 ? 23.516 -3.183 -31.291 1.00 80.62 117 GLY A N 1
ATOM 828 C CA . GLY A 1 117 ? 23.423 -1.730 -31.158 1.00 80.62 117 GLY A CA 1
ATOM 829 C C . GLY A 1 117 ? 24.488 -1.107 -30.250 1.00 80.62 117 GLY A C 1
ATOM 830 O O . GLY A 1 117 ? 24.269 0.002 -29.773 1.00 80.62 117 GLY A O 1
ATOM 831 N N . GLY A 1 118 ? 25.584 -1.816 -29.958 1.00 82.69 118 GLY A N 1
ATOM 832 C CA . GLY A 1 118 ? 26.563 -1.392 -28.957 1.00 82.69 118 GLY A CA 1
ATOM 833 C C . GLY A 1 118 ? 27.533 -0.298 -29.424 1.00 82.69 118 GLY A C 1
ATOM 834 O O . GLY A 1 118 ? 27.822 -0.147 -30.611 1.00 82.69 118 GLY A O 1
ATOM 835 N N . ASP A 1 119 ? 28.045 0.465 -28.452 1.00 80.31 119 ASP A N 1
ATOM 836 C CA . ASP A 1 119 ? 29.009 1.558 -28.654 1.00 80.31 119 ASP A CA 1
ATOM 837 C C . ASP A 1 119 ? 30.476 1.068 -28.709 1.00 80.31 119 ASP A C 1
ATOM 839 O O . ASP A 1 119 ? 31.401 1.875 -28.856 1.00 80.31 119 ASP A O 1
ATOM 843 N N . GLY A 1 120 ? 30.717 -0.242 -28.562 1.00 74.19 120 GLY A N 1
ATOM 844 C CA . GLY A 1 120 ? 32.046 -0.817 -28.362 1.00 74.19 120 GLY A CA 1
ATOM 845 C C . GLY A 1 120 ? 32.598 -0.597 -26.943 1.00 74.19 120 GLY A C 1
ATOM 846 O O . GLY A 1 120 ? 31.862 -0.404 -25.976 1.00 74.19 120 GLY A O 1
ATOM 847 N N . ILE A 1 121 ? 33.927 -0.655 -26.782 1.00 75.38 121 ILE A N 1
ATOM 848 C CA . ILE A 1 121 ? 34.581 -0.438 -25.477 1.00 75.38 121 ILE A CA 1
ATOM 849 C C . ILE A 1 121 ? 34.598 1.061 -25.150 1.00 75.38 121 ILE A C 1
ATOM 851 O O . ILE A 1 121 ? 35.207 1.851 -25.872 1.00 75.38 121 ILE A O 1
ATOM 855 N N . ALA A 1 122 ? 33.983 1.435 -24.028 1.00 77.56 122 ALA A N 1
ATOM 856 C CA . ALA A 1 122 ? 33.844 2.825 -23.604 1.00 77.56 122 ALA A CA 1
ATOM 857 C C . ALA A 1 122 ? 35.172 3.469 -23.155 1.00 77.56 122 ALA A C 1
ATOM 859 O O . ALA A 1 122 ? 35.982 2.861 -22.444 1.00 77.56 122 ALA A O 1
ATOM 860 N N . ASP A 1 123 ? 35.362 4.746 -23.498 1.00 68.94 123 ASP A N 1
ATOM 861 C CA . ASP A 1 123 ? 36.538 5.530 -23.104 1.00 68.94 123 ASP A CA 1
ATOM 862 C C . ASP A 1 123 ? 36.664 5.640 -21.570 1.00 68.94 123 ASP A C 1
ATOM 864 O O . ASP A 1 123 ? 35.759 6.110 -20.881 1.00 68.94 123 ASP A O 1
ATOM 868 N N . GLY A 1 124 ? 37.820 5.238 -21.028 1.00 69.12 124 GLY A N 1
ATOM 869 C CA . GLY A 1 124 ? 38.103 5.249 -19.583 1.00 69.12 124 GLY A CA 1
ATOM 870 C C . GLY A 1 124 ? 37.790 3.942 -18.845 1.00 69.12 124 GLY A C 1
ATOM 871 O O . GLY A 1 124 ? 38.049 3.854 -17.645 1.00 69.12 124 GLY A O 1
ATOM 872 N N . THR A 1 125 ? 37.300 2.922 -19.550 1.00 74.50 125 THR A N 1
ATOM 873 C CA . THR A 1 125 ? 37.083 1.569 -19.015 1.00 74.50 125 THR A CA 1
ATOM 874 C C . THR A 1 125 ? 38.183 0.610 -19.474 1.00 74.50 125 THR A C 1
ATOM 876 O O . THR A 1 125 ? 38.864 0.857 -20.474 1.00 74.50 125 THR A O 1
ATOM 879 N N . CYS A 1 126 ? 38.418 -0.461 -18.713 1.00 74.00 126 CYS A N 1
ATOM 880 C CA . CYS A 1 126 ? 39.478 -1.434 -19.006 1.00 74.00 126 CYS A CA 1
ATOM 881 C C . CYS A 1 126 ? 39.010 -2.666 -19.807 1.00 74.00 126 CYS A C 1
ATOM 883 O O . CYS A 1 126 ? 39.874 -3.394 -20.301 1.00 74.00 126 CYS A O 1
ATOM 885 N N . ASP A 1 127 ? 37.704 -2.913 -19.968 1.00 77.69 127 ASP A N 1
ATOM 886 C CA . ASP A 1 127 ? 37.160 -4.064 -20.708 1.00 77.69 127 ASP A CA 1
ATOM 887 C C . ASP A 1 127 ? 35.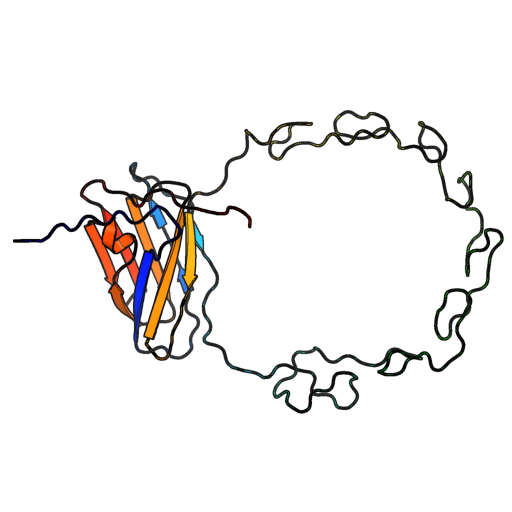724 -3.839 -21.234 1.00 77.69 127 ASP A C 1
ATOM 889 O O . ASP A 1 127 ? 35.060 -2.871 -20.877 1.00 77.69 127 ASP A O 1
ATOM 893 N N . CYS A 1 128 ? 35.221 -4.761 -22.074 1.00 78.12 128 CYS A N 1
ATOM 894 C CA . CYS A 1 128 ? 33.812 -4.768 -22.514 1.00 78.12 128 CYS A CA 1
ATOM 895 C C . CYS A 1 128 ? 32.824 -4.967 -21.340 1.00 78.12 128 CYS A C 1
ATOM 897 O O . CYS A 1 128 ? 31.623 -4.821 -21.537 1.00 78.12 128 CYS A O 1
ATOM 899 N N . ALA A 1 129 ? 33.302 -5.318 -20.135 1.00 75.62 129 ALA A N 1
ATOM 900 C CA . ALA A 1 129 ? 32.487 -5.353 -18.920 1.00 75.62 129 ALA A CA 1
ATOM 901 C C . ALA A 1 129 ? 32.415 -3.974 -18.235 1.00 75.62 129 ALA A C 1
ATOM 903 O O . ALA A 1 129 ? 31.832 -3.849 -17.159 1.00 75.62 129 ALA A O 1
ATOM 904 N N . GLY A 1 130 ? 32.985 -2.939 -18.862 1.00 71.69 130 GLY A N 1
ATOM 905 C CA . GLY A 1 130 ? 32.918 -1.561 -18.398 1.00 71.69 130 GLY A CA 1
ATOM 906 C C . GLY A 1 130 ? 33.632 -1.352 -17.070 1.00 71.69 130 GLY A C 1
ATOM 907 O O . GLY A 1 130 ? 33.361 -0.367 -16.382 1.00 71.69 130 GLY A O 1
ATOM 908 N N . ASN A 1 131 ? 34.524 -2.266 -16.681 1.00 78.69 131 ASN A N 1
ATOM 909 C CA . ASN A 1 131 ? 35.197 -2.160 -15.405 1.00 78.69 131 ASN A CA 1
ATOM 910 C C . ASN A 1 131 ? 36.050 -0.894 -15.384 1.00 78.69 131 ASN A C 1
ATOM 912 O O . ASN A 1 131 ? 36.738 -0.541 -16.346 1.00 78.69 131 ASN A O 1
ATOM 916 N N . VAL A 1 132 ? 35.984 -0.205 -14.253 1.00 72.06 132 VAL A N 1
ATOM 917 C CA . VAL A 1 132 ? 36.769 0.989 -13.956 1.00 72.06 132 VAL A CA 1
ATOM 918 C C . VAL A 1 132 ? 37.558 0.736 -12.680 1.00 72.06 132 VAL A C 1
ATOM 920 O O . VAL A 1 132 ? 37.159 -0.063 -11.833 1.00 72.06 132 VAL A O 1
ATOM 923 N N . ASP A 1 133 ? 38.709 1.382 -12.548 1.00 74.88 133 ASP A N 1
ATOM 924 C CA . ASP A 1 133 ? 39.548 1.250 -11.359 1.00 74.88 133 ASP A CA 1
ATOM 925 C C . ASP A 1 133 ? 39.266 2.399 -10.383 1.00 74.88 133 ASP A C 1
ATOM 927 O O . ASP A 1 133 ? 39.580 3.558 -10.658 1.00 74.88 133 ASP A O 1
ATOM 931 N N . LEU A 1 134 ? 38.668 2.069 -9.235 1.00 70.62 134 LEU A N 1
ATOM 932 C CA . LEU A 1 134 ? 38.257 3.020 -8.192 1.00 70.62 134 LEU A CA 1
ATOM 933 C C . LEU A 1 134 ? 39.226 3.053 -7.003 1.00 70.62 134 LEU A C 1
ATOM 935 O O . LEU A 1 134 ? 38.865 3.435 -5.890 1.00 70.62 134 LEU A O 1
ATOM 939 N N . GLY A 1 135 ? 40.470 2.637 -7.237 1.00 75.19 135 GLY A N 1
ATOM 940 C CA . GLY A 1 135 ? 41.531 2.641 -6.233 1.00 75.19 135 GLY A CA 1
ATOM 941 C C . GLY A 1 135 ? 41.693 1.320 -5.481 1.00 75.19 135 GLY A C 1
ATOM 942 O O . GLY A 1 135 ? 42.615 1.216 -4.674 1.00 75.19 135 GLY A O 1
ATOM 943 N N . CYS A 1 136 ? 40.861 0.310 -5.771 1.00 77.00 136 CYS A N 1
ATOM 944 C CA . CYS A 1 136 ? 41.032 -1.067 -5.289 1.00 77.00 136 CYS A CA 1
ATOM 945 C C . CYS A 1 136 ? 41.192 -2.096 -6.449 1.00 77.00 136 CYS A C 1
ATOM 947 O O . CYS A 1 136 ? 41.234 -3.294 -6.171 1.00 77.00 136 CYS A O 1
ATOM 949 N N . GLY A 1 137 ? 41.341 -1.668 -7.722 1.00 78.69 137 GLY A N 1
ATOM 950 C CA . GLY A 1 137 ? 41.580 -2.516 -8.911 1.00 78.69 137 GLY A CA 1
ATOM 951 C C . GLY A 1 137 ? 40.454 -2.492 -9.964 1.00 78.69 137 GLY A C 1
ATOM 952 O O . GLY A 1 137 ? 39.312 -2.174 -9.645 1.00 78.69 137 GLY A O 1
ATOM 953 N N . CYS A 1 138 ? 40.767 -2.850 -11.224 1.00 73.06 138 CYS A N 1
ATOM 954 C CA . CYS A 1 138 ? 39.795 -2.946 -12.333 1.00 73.06 138 CYS A CA 1
ATOM 955 C C . CYS A 1 138 ? 38.691 -3.961 -11.975 1.00 73.06 138 CYS A C 1
ATOM 957 O O . CYS A 1 138 ? 38.963 -5.158 -11.865 1.00 73.06 138 CYS A O 1
ATOM 959 N N . GLY A 1 139 ? 37.472 -3.462 -11.746 1.00 72.94 139 GLY A N 1
ATOM 960 C CA . GLY A 1 139 ? 36.308 -4.268 -11.356 1.00 72.94 139 GLY A CA 1
ATOM 961 C C . GLY A 1 139 ? 36.189 -4.571 -9.855 1.00 72.94 139 GLY A C 1
ATOM 962 O O . GLY A 1 139 ? 35.391 -5.423 -9.471 1.00 72.94 139 GLY A O 1
ATOM 963 N N . ALA A 1 140 ? 36.967 -3.907 -8.992 1.00 76.38 140 ALA A N 1
ATOM 964 C CA . ALA A 1 140 ? 36.905 -4.083 -7.539 1.00 76.38 140 ALA A CA 1
ATOM 965 C C . ALA A 1 140 ? 36.196 -2.915 -6.830 1.00 76.38 140 ALA A C 1
ATOM 967 O O . ALA A 1 140 ? 36.283 -1.762 -7.255 1.00 76.38 140 ALA A O 1
ATOM 968 N N . ALA A 1 141 ? 35.524 -3.216 -5.712 1.00 74.19 141 ALA A N 1
ATOM 969 C CA . ALA A 1 141 ? 34.765 -2.233 -4.947 1.00 74.19 141 ALA A CA 1
ATOM 970 C C . ALA A 1 141 ? 35.681 -1.180 -4.314 1.00 74.19 141 ALA A C 1
ATOM 972 O O . ALA A 1 141 ? 36.662 -1.511 -3.641 1.00 74.19 141 ALA A O 1
ATOM 973 N N . GLY A 1 142 ? 35.323 0.089 -4.511 1.00 75.75 142 GLY A N 1
ATOM 974 C CA . GLY A 1 142 ? 35.950 1.197 -3.803 1.00 75.75 142 GLY A CA 1
ATOM 975 C C . GLY A 1 142 ? 35.685 1.139 -2.288 1.00 75.75 142 GLY A C 1
ATOM 976 O O . GLY A 1 142 ? 34.870 0.336 -1.825 1.00 75.75 142 GLY A O 1
ATOM 977 N N . PRO A 1 143 ? 36.369 1.977 -1.492 1.00 80.06 143 PRO A N 1
ATOM 978 C CA . PRO A 1 143 ? 36.114 2.105 -0.055 1.00 80.06 143 PRO A CA 1
ATOM 979 C C . PRO A 1 143 ? 34.650 2.480 0.256 1.00 80.06 143 PRO A C 1
ATOM 981 O O . PRO A 1 143 ? 34.123 3.403 -0.361 1.00 80.06 143 PRO A O 1
ATOM 984 N N . SER A 1 144 ? 34.002 1.780 1.196 1.00 72.62 144 SER A N 1
ATOM 985 C CA . SER A 1 144 ? 32.560 1.881 1.501 1.00 72.62 144 SER A CA 1
ATOM 986 C C . SER A 1 144 ? 32.223 1.573 2.974 1.00 72.62 144 SER A C 1
ATOM 988 O O . SER A 1 144 ? 33.130 1.344 3.773 1.00 72.62 144 SER A O 1
ATOM 990 N N . GLY A 1 145 ? 30.929 1.593 3.330 1.00 77.56 145 GLY A N 1
ATOM 991 C CA . GLY A 1 145 ? 30.411 1.421 4.695 1.00 77.56 145 GLY A CA 1
ATOM 992 C C . GLY A 1 145 ? 30.561 2.674 5.565 1.00 77.56 145 GLY A C 1
ATOM 993 O O . GLY A 1 145 ? 31.316 3.592 5.230 1.00 77.56 145 GLY A O 1
ATOM 994 N N . CYS A 1 146 ? 29.906 2.702 6.728 1.00 78.31 146 CYS A N 1
ATOM 995 C CA . CYS A 1 146 ? 30.137 3.735 7.750 1.00 78.31 146 CYS A CA 1
ATOM 996 C C . CYS A 1 146 ? 31.589 3.748 8.295 1.00 78.31 146 CYS A C 1
ATOM 998 O O . CYS A 1 146 ? 31.951 4.638 9.068 1.00 78.31 146 CYS A O 1
ATOM 1000 N N . ASP A 1 147 ? 32.444 2.816 7.847 1.00 80.00 147 ASP A N 1
ATOM 1001 C CA . ASP A 1 147 ? 33.859 2.658 8.196 1.00 80.00 147 ASP A CA 1
ATOM 1002 C C . ASP A 1 147 ? 34.868 2.859 7.033 1.00 80.00 147 ASP A C 1
ATOM 1004 O O . ASP A 1 147 ? 36.077 2.841 7.276 1.00 80.00 147 ASP A O 1
ATOM 1008 N N . ASN A 1 148 ? 34.414 3.127 5.800 1.00 79.19 148 ASN A N 1
ATOM 1009 C CA . ASN A 1 148 ? 35.232 3.435 4.607 1.00 79.19 148 ASN A CA 1
ATOM 1010 C C . ASN A 1 148 ? 36.296 2.376 4.215 1.00 79.19 148 ASN A C 1
ATOM 1012 O O . ASN A 1 148 ? 37.429 2.732 3.871 1.00 79.19 148 ASN A O 1
ATOM 1016 N N . GLN A 1 149 ? 35.970 1.081 4.224 1.00 83.94 149 GLN A N 1
ATOM 1017 C CA . GLN A 1 149 ? 36.867 -0.001 3.760 1.00 83.94 149 GLN A CA 1
ATOM 1018 C C . GLN A 1 149 ? 36.438 -0.565 2.393 1.00 83.94 149 GLN A C 1
ATOM 1020 O O . GLN A 1 149 ? 35.247 -0.582 2.101 1.00 83.94 149 GLN A O 1
ATOM 1025 N N . CYS A 1 150 ? 37.378 -1.025 1.538 1.00 80.12 150 CYS A N 1
ATOM 1026 C CA . CYS A 1 150 ? 37.035 -1.571 0.205 1.00 80.12 150 CYS A CA 1
ATOM 1027 C C . CYS A 1 150 ? 36.015 -2.718 0.361 1.00 80.12 150 CYS A C 1
ATOM 1029 O O . CYS A 1 150 ? 36.344 -3.755 0.942 1.00 80.12 150 CYS A O 1
ATOM 1031 N N . GLY A 1 151 ? 34.797 -2.536 -0.155 1.00 75.19 151 GLY A N 1
ATOM 1032 C CA . GLY A 1 151 ? 33.734 -3.546 -0.107 1.00 75.19 151 GLY A CA 1
ATOM 1033 C C . GLY A 1 151 ? 33.079 -3.772 1.263 1.00 75.19 151 GLY A C 1
ATOM 1034 O O . GLY A 1 151 ? 32.481 -4.826 1.466 1.00 75.19 151 GLY A O 1
ATOM 1035 N N . SER A 1 152 ? 33.191 -2.831 2.206 1.00 81.50 152 SER A N 1
ATOM 1036 C CA . SER A 1 152 ? 32.450 -2.890 3.475 1.00 81.50 152 SER A CA 1
ATOM 1037 C C . SER A 1 152 ? 30.964 -2.571 3.289 1.00 81.50 152 SER A C 1
ATOM 1039 O O . SER A 1 152 ? 30.594 -1.731 2.465 1.00 81.50 152 SER A O 1
ATOM 1041 N N . THR A 1 153 ? 30.126 -3.241 4.082 1.00 79.25 153 THR A N 1
ATOM 1042 C CA . THR A 1 153 ? 28.656 -3.144 4.089 1.00 79.25 153 THR A CA 1
ATOM 1043 C C . THR A 1 153 ? 28.117 -2.712 5.455 1.00 79.25 153 THR A C 1
ATOM 1045 O O . THR A 1 153 ? 26.987 -3.037 5.806 1.00 79.25 153 THR A O 1
ATOM 1048 N N . ALA A 1 154 ? 28.959 -2.106 6.294 1.00 75.69 154 ALA A N 1
ATOM 1049 C CA . ALA A 1 154 ? 28.535 -1.642 7.607 1.00 75.69 154 ALA A CA 1
ATOM 1050 C C . ALA A 1 154 ? 27.602 -0.430 7.454 1.00 75.69 154 ALA A C 1
ATOM 1052 O O . ALA A 1 154 ? 27.983 0.549 6.811 1.00 75.69 154 ALA A O 1
ATOM 1053 N N . GLU A 1 155 ? 26.424 -0.494 8.076 1.00 74.69 155 GLU A N 1
ATOM 1054 C CA . GLU A 1 155 ? 25.382 0.538 8.019 1.00 74.69 155 GLU A CA 1
ATOM 1055 C C . GLU A 1 155 ? 25.093 1.105 9.409 1.00 74.69 155 GLU A C 1
ATOM 1057 O O . GLU A 1 155 ? 25.371 0.461 10.425 1.00 74.69 155 GLU A O 1
ATOM 1062 N N . LEU A 1 156 ? 24.543 2.317 9.454 1.00 69.75 156 LEU A N 1
ATOM 1063 C CA . LEU A 1 156 ? 23.955 2.847 10.681 1.00 69.75 156 LEU A CA 1
ATOM 1064 C C . LEU A 1 156 ? 22.673 2.061 10.998 1.00 69.75 156 LEU A C 1
ATOM 1066 O O . LEU A 1 156 ? 21.903 1.751 10.092 1.00 69.75 156 LEU A O 1
ATOM 1070 N N . ASP A 1 157 ? 22.460 1.723 12.266 1.00 72.00 157 ASP A N 1
ATOM 1071 C CA . ASP A 1 157 ? 21.195 1.167 12.734 1.00 72.00 157 ASP A CA 1
ATOM 1072 C C . ASP A 1 157 ? 20.107 2.251 12.814 1.00 72.00 157 ASP A C 1
ATOM 1074 O O . ASP A 1 157 ? 20.351 3.436 12.577 1.00 72.00 157 ASP A O 1
ATOM 1078 N N . GLU A 1 158 ? 18.892 1.842 13.178 1.00 65.06 158 GLU A N 1
ATOM 1079 C CA . GLU A 1 158 ? 17.715 2.714 13.327 1.00 65.06 158 GLU A CA 1
ATOM 1080 C C . GLU A 1 158 ? 17.927 3.852 14.344 1.00 65.06 158 GLU A C 1
ATOM 1082 O O . GLU A 1 158 ? 17.120 4.780 14.422 1.00 65.06 158 GLU A O 1
ATOM 1087 N N . CYS A 1 159 ? 19.027 3.797 15.102 1.00 65.38 159 CYS A N 1
ATOM 1088 C CA . CYS A 1 159 ? 19.400 4.715 16.162 1.00 65.38 159 CYS A CA 1
ATOM 1089 C C . CYS A 1 159 ? 20.707 5.486 15.833 1.00 65.38 159 CYS A C 1
ATOM 1091 O O . CYS A 1 159 ? 21.363 6.010 16.740 1.00 65.38 159 CYS A O 1
ATOM 1093 N N . ASP A 1 160 ? 21.066 5.578 14.541 1.00 68.44 160 ASP A N 1
ATOM 1094 C CA . ASP A 1 160 ? 22.238 6.264 13.965 1.00 68.44 160 ASP A CA 1
ATOM 1095 C C . ASP A 1 160 ? 23.618 5.696 14.392 1.00 68.44 160 ASP A C 1
ATOM 1097 O O . ASP A 1 160 ? 24.633 6.406 14.388 1.00 68.44 160 ASP A O 1
ATOM 1101 N N . VAL A 1 161 ? 23.712 4.405 14.738 1.00 77.19 161 VAL A N 1
ATOM 1102 C CA . VAL A 1 161 ? 24.962 3.744 15.167 1.00 77.19 161 VAL A CA 1
ATOM 1103 C C . VAL A 1 161 ? 25.471 2.744 14.127 1.00 77.19 161 VAL A C 1
ATOM 1105 O O . VAL A 1 161 ? 24.812 1.765 13.800 1.00 77.19 161 VAL A O 1
ATOM 1108 N N . CYS A 1 162 ? 26.706 2.937 13.657 1.00 78.88 162 CYS A N 1
ATOM 1109 C CA . CYS A 1 162 ? 27.381 2.038 12.710 1.00 78.88 162 CYS A CA 1
ATOM 1110 C C . CYS A 1 162 ? 27.509 0.607 13.270 1.00 78.88 162 CYS A C 1
ATOM 1112 O O . CYS A 1 162 ? 28.302 0.374 14.186 1.00 78.88 162 CYS A O 1
ATOM 1114 N N . GLY A 1 163 ? 26.751 -0.344 12.716 1.00 74.69 163 GLY A N 1
ATOM 1115 C CA . GLY A 1 163 ? 26.730 -1.753 13.121 1.00 74.69 163 GLY A CA 1
ATOM 1116 C C . GLY A 1 163 ? 26.029 -2.036 14.455 1.00 74.69 163 GLY A C 1
ATOM 1117 O O . GLY A 1 163 ? 26.396 -3.008 15.119 1.00 74.69 163 GLY A O 1
ATOM 1118 N N . GLY A 1 164 ? 25.094 -1.181 14.879 1.00 71.56 164 GLY A N 1
ATOM 1119 C CA . GLY A 1 164 ? 24.296 -1.402 16.089 1.00 71.56 164 GLY A CA 1
ATOM 1120 C C . GLY A 1 164 ? 23.167 -2.435 15.919 1.00 71.56 164 GLY A C 1
ATOM 1121 O O . GLY A 1 164 ? 22.953 -2.966 14.829 1.00 71.56 164 GLY A O 1
ATOM 1122 N N . ASP A 1 165 ? 22.494 -2.783 17.022 1.00 70.38 165 ASP A N 1
ATOM 1123 C CA . ASP A 1 165 ? 21.526 -3.893 17.127 1.00 70.38 165 ASP A CA 1
ATOM 1124 C C . ASP A 1 165 ? 20.070 -3.442 17.362 1.00 70.38 165 ASP A C 1
ATOM 1126 O O . ASP A 1 165 ? 19.231 -4.256 17.748 1.00 70.38 165 ASP A O 1
ATOM 1130 N N . GLY A 1 166 ? 19.762 -2.158 17.138 1.00 62.59 166 GLY A N 1
ATOM 1131 C CA . GLY A 1 166 ? 18.392 -1.627 17.201 1.00 62.59 166 GLY A CA 1
ATOM 1132 C C . GLY A 1 166 ? 17.831 -1.452 18.618 1.00 62.59 166 GLY A C 1
ATOM 1133 O O . GLY A 1 166 ? 16.690 -1.031 18.792 1.00 62.59 166 GLY A O 1
ATOM 1134 N N . SER A 1 167 ? 18.626 -1.698 19.663 1.00 64.38 167 SER A N 1
ATOM 1135 C CA . SER A 1 167 ? 18.173 -1.666 21.066 1.00 64.38 167 SER A CA 1
ATOM 1136 C C . SER A 1 167 ? 17.876 -0.263 21.631 1.00 64.38 167 SER A C 1
ATOM 1138 O O . SER A 1 167 ? 17.636 -0.119 22.832 1.00 64.38 167 SER A O 1
ATOM 1140 N N . SER A 1 168 ? 17.933 0.785 20.808 1.00 60.12 168 SER A N 1
ATOM 1141 C CA . SER A 1 168 ? 17.825 2.192 21.228 1.00 60.12 168 SER A CA 1
ATOM 1142 C C . SER A 1 168 ? 16.630 2.952 20.628 1.00 60.12 168 SER A C 1
ATOM 1144 O O . SER A 1 168 ? 16.553 4.168 20.803 1.00 60.12 168 SER A O 1
ATOM 1146 N N . CYS A 1 169 ? 15.691 2.257 19.973 1.00 60.38 169 CYS A N 1
ATOM 1147 C CA . CYS A 1 169 ? 14.592 2.848 19.202 1.00 60.38 169 CYS A CA 1
ATOM 1148 C C . CYS A 1 169 ? 13.212 2.321 19.679 1.00 60.38 169 CYS A C 1
ATOM 1150 O O . CYS A 1 169 ? 13.018 1.114 19.755 1.00 60.38 169 CYS A O 1
ATOM 1152 N N . GLY A 1 170 ? 12.267 3.196 20.067 1.00 54.84 170 GLY A N 1
ATOM 1153 C CA . GLY A 1 170 ? 10.960 2.826 20.665 1.00 54.84 170 GLY A CA 1
ATOM 1154 C C . GLY A 1 170 ? 9.745 3.208 19.799 1.00 54.84 170 GLY A C 1
ATOM 1155 O O . GLY A 1 170 ? 9.758 4.281 19.202 1.00 54.84 170 GLY A O 1
ATOM 1156 N N . GLY A 1 171 ? 8.719 2.341 19.734 1.00 55.97 171 GLY A N 1
ATOM 1157 C CA . GLY A 1 171 ? 7.486 2.495 18.928 1.00 55.97 171 GLY A CA 1
ATOM 1158 C C . GLY A 1 171 ? 6.180 2.564 19.751 1.00 55.97 171 GLY A C 1
ATOM 1159 O O . GLY A 1 171 ? 6.204 2.309 20.953 1.00 55.97 171 GLY A O 1
ATOM 1160 N N . SER A 1 172 ? 5.071 2.946 19.096 1.00 57.38 172 SER A N 1
ATOM 1161 C CA . SER A 1 172 ? 3.734 3.246 19.663 1.00 57.38 172 SER A CA 1
ATOM 1162 C C . SER A 1 172 ? 3.001 2.051 20.301 1.00 57.38 172 SER A C 1
ATOM 1164 O O . SER A 1 172 ? 3.328 0.894 20.032 1.00 57.38 172 SER A O 1
ATOM 1166 N N . SER A 1 173 ? 2.010 2.334 21.163 1.00 65.25 173 SER A N 1
ATOM 1167 C CA . SER A 1 173 ? 1.481 1.365 22.134 1.00 65.25 173 SER A CA 1
ATOM 1168 C C . SER A 1 173 ? 0.096 0.743 21.867 1.00 65.25 173 SER A C 1
ATOM 1170 O O . SER A 1 173 ? -0.188 -0.300 22.463 1.00 65.25 173 SER A O 1
ATOM 1172 N N . VAL A 1 174 ? -0.758 1.299 20.990 1.00 71.81 174 VAL A N 1
ATOM 1173 C CA . VAL A 1 174 ? -2.121 0.780 20.702 1.00 71.81 174 VAL A CA 1
ATOM 1174 C C . VAL A 1 174 ? -2.537 0.973 19.226 1.00 71.81 174 VAL A C 1
ATOM 1176 O O . VAL A 1 174 ? -2.329 2.040 18.655 1.00 71.81 174 VAL A O 1
ATOM 1179 N N . PHE A 1 175 ? -3.205 -0.023 18.633 1.00 77.88 175 PHE A N 1
ATOM 1180 C CA . PHE A 1 175 ? -3.775 -0.038 17.276 1.00 77.88 175 PHE A CA 1
ATOM 1181 C C . PHE A 1 175 ? -5.243 -0.527 17.290 1.00 77.88 175 PHE A C 1
ATOM 1183 O O . PHE A 1 175 ? -5.583 -1.467 18.013 1.00 77.88 175 PHE A O 1
ATOM 1190 N N . LEU A 1 176 ? -6.132 0.108 16.513 1.00 80.00 176 LEU A N 1
ATOM 1191 C CA . LEU A 1 176 ? -7.573 -0.198 16.443 1.00 80.00 176 LEU A CA 1
ATOM 1192 C C . LEU A 1 176 ? -8.079 -0.354 15.003 1.00 80.00 176 LEU A C 1
ATOM 1194 O O . LEU A 1 176 ? -7.823 0.517 14.177 1.00 80.00 176 LEU A O 1
ATOM 1198 N N . THR A 1 177 ? -8.911 -1.364 14.727 1.00 81.88 177 THR A N 1
ATOM 1199 C CA . THR A 1 177 ? -9.538 -1.596 13.406 1.00 81.88 177 THR A CA 1
ATOM 1200 C C . THR A 1 177 ? -11.025 -1.961 13.512 1.00 81.88 177 THR A C 1
ATOM 1202 O O . THR A 1 177 ? -11.503 -2.423 14.551 1.00 81.88 177 THR A O 1
ATOM 1205 N N . ILE A 1 178 ? -11.782 -1.729 12.432 1.00 83.38 178 ILE A N 1
ATOM 1206 C CA . ILE A 1 178 ? -13.162 -2.214 12.267 1.00 83.38 178 ILE A CA 1
ATOM 1207 C C . ILE A 1 178 ? -13.121 -3.518 11.462 1.00 83.38 178 ILE A C 1
ATOM 1209 O O . ILE A 1 178 ? -12.545 -3.548 10.377 1.00 83.38 178 ILE A O 1
ATOM 1213 N N . GLU A 1 179 ? -13.779 -4.570 11.947 1.00 82.19 179 GLU A N 1
ATOM 1214 C CA . GLU A 1 179 ? -13.863 -5.871 11.273 1.00 82.19 179 GLU A CA 1
ATOM 1215 C C . GLU A 1 179 ? -15.296 -6.438 11.286 1.00 82.19 179 GLU A C 1
ATOM 1217 O O . GLU A 1 179 ? -16.182 -5.941 11.984 1.00 82.19 179 GLU A O 1
ATOM 1222 N N . ASN A 1 180 ? -15.536 -7.491 10.490 1.00 78.44 180 ASN A N 1
ATOM 1223 C CA . ASN A 1 180 ? -16.789 -8.265 10.450 1.00 78.44 180 ASN A CA 1
ATOM 1224 C C . ASN A 1 180 ? -18.075 -7.426 10.309 1.00 78.44 180 ASN A C 1
ATOM 1226 O O . ASN A 1 180 ? -19.071 -7.678 10.989 1.00 78.44 180 ASN A O 1
ATOM 1230 N N . VAL A 1 181 ? -18.068 -6.424 9.426 1.00 82.56 181 VAL A N 1
ATOM 1231 C CA . VAL A 1 181 ? -19.252 -5.591 9.179 1.00 82.56 181 VAL A CA 1
ATOM 1232 C C . VAL A 1 181 ? -20.302 -6.377 8.386 1.00 82.56 181 VAL A C 1
ATOM 1234 O O . VAL A 1 181 ? -20.085 -6.734 7.230 1.00 82.56 181 VAL A O 1
ATOM 1237 N N . ASP A 1 182 ? -21.456 -6.613 9.005 1.00 81.12 182 ASP A N 1
ATOM 1238 C CA . ASP A 1 182 ? -22.653 -7.212 8.411 1.00 81.12 182 ASP A CA 1
ATOM 1239 C C . ASP A 1 182 ? -23.784 -6.172 8.432 1.00 81.12 182 ASP A C 1
ATOM 1241 O O . ASP A 1 182 ? -24.380 -5.873 9.472 1.00 81.12 182 ASP A O 1
ATOM 1245 N N . THR A 1 183 ? -24.061 -5.584 7.270 1.00 76.69 183 THR A N 1
ATOM 1246 C CA . THR A 1 183 ? -25.082 -4.543 7.090 1.00 76.69 183 THR A CA 1
ATOM 1247 C C . THR A 1 183 ? -26.508 -5.095 7.075 1.00 76.69 183 THR A C 1
ATOM 1249 O O . THR A 1 183 ? -27.439 -4.353 7.393 1.00 76.69 183 THR A O 1
ATOM 1252 N N . ASP A 1 184 ? -26.692 -6.388 6.790 1.00 75.00 184 ASP A N 1
ATOM 1253 C CA . ASP A 1 184 ? -27.998 -7.056 6.803 1.00 75.00 184 ASP A CA 1
ATOM 1254 C C . ASP A 1 184 ? -28.432 -7.392 8.238 1.00 75.00 184 ASP A C 1
ATOM 1256 O O . ASP A 1 184 ? -29.598 -7.217 8.612 1.00 75.00 184 ASP A O 1
ATOM 1260 N N . ALA A 1 185 ? -27.491 -7.864 9.059 1.00 77.06 185 ALA A N 1
ATOM 1261 C CA . ALA A 1 185 ? -27.698 -8.123 10.482 1.00 77.06 185 ALA A CA 1
ATOM 1262 C C . ALA A 1 185 ? -27.569 -6.857 11.348 1.00 77.06 185 ALA A C 1
ATOM 1264 O O . ALA A 1 185 ? -28.061 -6.840 12.482 1.00 77.06 185 ALA A O 1
ATOM 1265 N N . GLY A 1 186 ? -26.933 -5.805 10.824 1.00 82.06 186 GLY A N 1
ATOM 1266 C CA . GLY A 1 186 ? -26.650 -4.561 11.537 1.00 82.06 186 GLY A CA 1
ATOM 1267 C C . GLY A 1 186 ? -25.608 -4.753 12.637 1.00 82.06 186 GLY A C 1
ATOM 1268 O O . GLY A 1 186 ? -25.799 -4.256 13.747 1.00 82.06 186 GLY A O 1
ATOM 1269 N N . THR A 1 187 ? -24.544 -5.513 12.376 1.00 82.75 187 THR A N 1
ATOM 1270 C CA . THR A 1 187 ? -23.481 -5.816 13.351 1.00 82.75 187 THR A CA 1
ATOM 1271 C C . THR A 1 187 ? -22.099 -5.492 12.800 1.00 82.75 187 THR A C 1
ATOM 1273 O O . THR A 1 187 ? -21.851 -5.699 11.620 1.00 82.75 187 THR A O 1
ATOM 1276 N N . LEU A 1 188 ? -21.193 -5.007 13.647 1.00 82.62 188 LEU A N 1
ATOM 1277 C CA . LEU A 1 188 ? -19.760 -4.903 13.358 1.00 82.62 188 LEU A CA 1
ATOM 1278 C C . LEU A 1 188 ? -18.937 -5.196 14.611 1.00 82.62 188 LEU A C 1
ATOM 1280 O O . LEU A 1 188 ? -19.441 -5.041 15.729 1.00 82.62 188 LEU A O 1
ATOM 1284 N N . ASP A 1 189 ? -17.672 -5.554 14.430 1.00 82.75 189 ASP A N 1
ATOM 1285 C CA . ASP A 1 189 ? -16.732 -5.806 15.516 1.00 82.75 189 ASP A CA 1
ATOM 1286 C C . ASP A 1 189 ? -15.638 -4.726 15.534 1.00 82.75 189 ASP A C 1
ATOM 1288 O O . ASP A 1 189 ? -15.124 -4.314 14.494 1.00 82.75 189 ASP A O 1
ATOM 1292 N N . ILE A 1 190 ? -15.281 -4.252 16.731 1.00 82.81 190 ILE A N 1
ATOM 1293 C CA . ILE A 1 190 ? -14.106 -3.394 16.932 1.00 82.81 190 ILE A CA 1
ATOM 1294 C C . ILE A 1 190 ? -12.973 -4.269 17.432 1.00 82.81 190 ILE A C 1
ATOM 1296 O O . ILE A 1 190 ? -13.108 -4.919 18.471 1.00 82.81 190 ILE A O 1
ATOM 1300 N N . PHE A 1 191 ? -11.865 -4.264 16.712 1.00 81.06 191 PHE A N 1
ATOM 1301 C CA . PHE A 1 191 ? -10.676 -5.026 17.036 1.00 81.06 191 PHE A CA 1
ATOM 1302 C C . 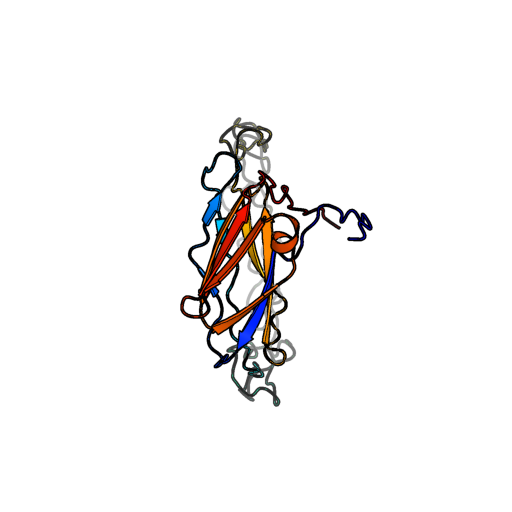PHE A 1 191 ? -9.592 -4.106 17.607 1.00 81.06 191 PHE A C 1
ATOM 1304 O O . PHE A 1 191 ? -9.468 -2.948 17.205 1.00 81.06 191 PHE A O 1
ATOM 1311 N N . MET A 1 192 ? -8.846 -4.607 18.592 1.00 79.06 192 MET A N 1
ATOM 1312 C CA . MET A 1 192 ? -7.806 -3.855 19.291 1.00 79.06 192 MET A CA 1
ATOM 1313 C C . MET A 1 192 ? -6.553 -4.702 19.469 1.00 79.06 192 MET A C 1
ATOM 1315 O O . MET A 1 192 ? -6.625 -5.840 19.932 1.00 79.06 192 MET A O 1
ATOM 1319 N N . GLU A 1 193 ? -5.415 -4.084 19.183 1.00 78.94 193 GLU A N 1
ATOM 1320 C CA . GLU A 1 193 ? -4.077 -4.607 19.409 1.00 78.94 193 GLU A CA 1
ATOM 1321 C C . GLU A 1 193 ? -3.292 -3.607 20.268 1.00 78.94 193 GLU A C 1
ATOM 1323 O O . GLU A 1 193 ? -3.308 -2.405 20.013 1.00 78.94 193 GLU A O 1
ATOM 1328 N N . ASN A 1 194 ? -2.638 -4.063 21.333 1.00 74.44 194 ASN A N 1
ATOM 1329 C CA . ASN A 1 194 ? -1.969 -3.174 22.284 1.00 74.44 194 ASN A CA 1
ATOM 1330 C C . ASN A 1 194 ? -0.681 -3.798 22.821 1.00 74.44 194 ASN A C 1
ATOM 1332 O O . ASN A 1 194 ? -0.685 -4.925 23.304 1.00 74.44 194 ASN A O 1
ATOM 1336 N N . SER A 1 195 ? 0.426 -3.060 22.796 1.00 76.19 195 SER A N 1
ATOM 1337 C CA . SER A 1 195 ? 1.709 -3.518 23.350 1.00 76.19 195 SER A CA 1
ATOM 1338 C C . SER A 1 195 ? 1.865 -3.199 24.843 1.00 76.19 195 SER A C 1
ATOM 1340 O O . SER A 1 195 ? 2.716 -3.782 25.516 1.00 76.19 195 SER A O 1
ATOM 1342 N N . GLU A 1 196 ? 1.001 -2.335 25.385 1.00 75.44 196 GLU A N 1
ATOM 1343 C CA . GLU A 1 196 ? 0.931 -1.977 26.805 1.00 75.44 196 GLU A CA 1
ATOM 1344 C C . GLU A 1 196 ? -0.463 -2.235 27.387 1.00 75.44 196 GLU A C 1
ATOM 1346 O O . GLU A 1 196 ? -1.451 -2.309 26.663 1.00 75.44 196 GLU A O 1
ATOM 1351 N N . GLU A 1 197 ? -0.565 -2.387 28.709 1.00 79.00 197 GLU A N 1
ATOM 1352 C CA . GLU A 1 197 ? -1.852 -2.621 29.371 1.00 79.00 197 GLU A CA 1
ATOM 1353 C C . GLU A 1 197 ? -2.786 -1.405 29.270 1.00 79.00 197 GLU A C 1
ATOM 1355 O O . GLU A 1 197 ? -2.410 -0.281 29.605 1.00 79.00 197 GLU A O 1
ATOM 1360 N N . VAL A 1 198 ? -4.046 -1.643 28.901 1.00 81.50 198 VAL A N 1
ATOM 1361 C CA . VAL A 1 198 ? -5.069 -0.597 28.770 1.00 81.50 198 VAL A CA 1
ATOM 1362 C C . VAL A 1 198 ? -5.984 -0.610 29.995 1.00 81.50 198 VAL A C 1
ATOM 1364 O O . VAL A 1 198 ? -6.675 -1.595 30.266 1.00 81.50 198 VAL A O 1
ATOM 1367 N N . ALA A 1 199 ? -6.035 0.496 30.735 1.00 83.12 199 ALA A N 1
ATOM 1368 C CA . ALA A 1 199 ? -6.919 0.681 31.892 1.00 83.12 199 ALA A CA 1
ATOM 1369 C C . ALA A 1 199 ? -8.234 1.403 31.549 1.00 83.12 199 ALA A C 1
ATOM 1371 O O . ALA A 1 199 ? -9.211 1.322 32.301 1.00 83.12 199 ALA A O 1
ATOM 1372 N N . GLY A 1 200 ? -8.264 2.118 30.425 1.00 82.81 200 GLY A N 1
ATOM 1373 C CA . GLY A 1 200 ? -9.440 2.841 29.964 1.00 82.81 200 GLY A CA 1
ATOM 1374 C C . GLY A 1 200 ? -9.305 3.291 28.517 1.00 82.81 200 GLY A C 1
ATOM 1375 O O . GLY A 1 200 ? -8.195 3.434 28.002 1.00 82.81 200 GLY A O 1
ATOM 1376 N N . PHE A 1 201 ? -10.449 3.500 27.873 1.00 86.44 201 PHE A N 1
ATOM 1377 C CA . PHE A 1 201 ? -10.516 3.941 26.488 1.00 86.44 201 PHE A CA 1
ATOM 1378 C C . PHE A 1 201 ? -11.750 4.800 26.202 1.00 86.44 201 PHE A C 1
ATOM 1380 O O . PHE A 1 201 ? -12.812 4.648 26.814 1.00 86.44 201 PHE A O 1
ATOM 1387 N N . GLU A 1 202 ? -11.618 5.686 25.224 1.00 87.06 202 GLU A N 1
ATOM 1388 C CA . GLU A 1 202 ? -12.684 6.496 24.643 1.00 87.06 202 GLU A CA 1
ATOM 1389 C C . GLU A 1 202 ? -12.468 6.573 23.131 1.00 87.06 202 GLU A C 1
ATOM 1391 O O . GLU A 1 202 ? -11.372 6.893 22.703 1.00 87.06 202 GLU A O 1
ATOM 1396 N N . PHE A 1 203 ? -13.491 6.313 22.317 1.00 88.44 203 PHE A N 1
ATOM 1397 C CA . PHE A 1 203 ? -13.447 6.548 20.867 1.00 88.44 203 PHE A CA 1
ATOM 1398 C C . PHE A 1 203 ? -14.847 6.847 20.318 1.00 88.44 203 PHE A C 1
ATOM 1400 O O . PHE A 1 203 ? -15.851 6.718 21.028 1.00 88.44 203 PHE A O 1
ATOM 1407 N N . TYR A 1 204 ? -14.923 7.277 19.062 1.00 86.69 204 TYR A N 1
ATOM 1408 C CA . TYR A 1 204 ? -16.167 7.651 18.391 1.00 86.69 204 TYR A CA 1
ATOM 1409 C C . TYR A 1 204 ? -16.354 6.808 17.132 1.00 86.69 204 TYR A C 1
ATOM 1411 O O . TYR A 1 204 ? -15.404 6.615 16.386 1.00 86.69 204 TYR A O 1
ATOM 1419 N N . LEU A 1 205 ? -17.576 6.334 16.892 1.00 85.12 205 LEU A N 1
ATOM 1420 C CA . LEU A 1 205 ? -17.993 5.730 15.628 1.00 85.12 205 LEU A CA 1
ATOM 1421 C C . LEU A 1 205 ? -18.899 6.697 14.874 1.00 85.12 205 LEU A C 1
ATOM 1423 O O . LEU A 1 205 ? -19.927 7.131 15.400 1.00 85.12 205 LEU A O 1
ATOM 1427 N N . VAL A 1 206 ? -18.521 7.032 13.646 1.00 86.19 206 VAL A N 1
ATOM 1428 C CA . VAL A 1 206 ? -19.288 7.916 12.757 1.00 86.19 206 VAL A CA 1
ATOM 1429 C C . VAL A 1 206 ? -19.883 7.117 11.595 1.00 86.19 206 VAL A C 1
ATOM 1431 O O . VAL A 1 206 ? -19.442 6.006 11.333 1.00 86.19 206 VAL A O 1
ATOM 1434 N N . GLY A 1 207 ? -20.913 7.653 10.929 1.00 78.75 207 GLY A N 1
ATOM 1435 C CA . GLY A 1 207 ? -21.584 6.980 9.798 1.00 78.75 207 GLY A CA 1
ATOM 1436 C C . GLY A 1 207 ? -22.682 5.977 10.180 1.00 78.75 207 GLY A C 1
ATOM 1437 O O . GLY A 1 207 ? -23.204 5.264 9.333 1.00 78.75 207 GLY A O 1
ATOM 1438 N N . MET A 1 208 ? -23.058 5.898 11.462 1.00 80.25 208 MET A N 1
ATOM 1439 C CA . MET A 1 208 ? -24.049 4.932 11.952 1.00 80.25 208 MET A CA 1
ATOM 1440 C C . MET A 1 208 ? -24.698 5.380 13.269 1.00 80.25 208 MET A C 1
ATOM 1442 O O . MET A 1 208 ? -24.112 6.150 14.032 1.00 80.25 208 MET A O 1
ATOM 1446 N N . THR A 1 209 ? -25.888 4.851 13.579 1.00 81.75 209 THR A N 1
ATOM 1447 C CA . THR A 1 209 ? -26.499 4.995 14.912 1.00 81.75 209 THR A CA 1
ATOM 1448 C C . THR A 1 209 ? -26.257 3.730 15.731 1.00 81.75 209 THR A C 1
ATOM 1450 O O . THR A 1 209 ? -26.736 2.651 15.380 1.00 81.75 209 THR A O 1
ATOM 1453 N N . ILE A 1 210 ? -25.538 3.854 16.852 1.00 81.06 210 ILE A N 1
ATOM 1454 C CA . ILE A 1 210 ? -25.270 2.721 17.752 1.00 81.06 210 ILE A CA 1
ATOM 1455 C C . ILE A 1 210 ? -26.569 2.312 18.458 1.00 81.06 210 ILE A C 1
ATOM 1457 O O . ILE A 1 210 ? -27.138 3.096 19.220 1.00 81.06 210 ILE A O 1
ATOM 1461 N N . ALA A 1 211 ? -27.007 1.070 18.257 1.00 81.81 211 ALA A N 1
ATOM 1462 C CA . ALA A 1 211 ? -28.164 0.490 18.934 1.00 81.81 211 ALA A CA 1
ATOM 1463 C C . ALA A 1 211 ? -27.765 -0.222 20.236 1.00 81.81 211 ALA A C 1
ATOM 1465 O O . ALA A 1 211 ? -28.439 -0.075 21.258 1.00 81.81 211 ALA A O 1
ATOM 1466 N N . ASN A 1 212 ? -26.673 -0.990 20.214 1.00 77.81 212 ASN A N 1
ATOM 1467 C CA . ASN A 1 212 ? -26.146 -1.697 21.382 1.00 77.81 212 ASN A CA 1
ATOM 1468 C C . ASN A 1 212 ? -24.635 -1.940 21.236 1.00 77.81 212 ASN A C 1
ATOM 1470 O O . ASN A 1 212 ? -24.122 -1.973 20.122 1.00 77.81 212 ASN A O 1
ATOM 1474 N N . ILE A 1 213 ? -23.944 -2.125 22.359 1.00 77.62 213 ILE A N 1
ATOM 1475 C CA . ILE A 1 213 ? -22.575 -2.636 22.424 1.00 77.62 213 ILE A CA 1
ATOM 1476 C C . ILE A 1 213 ? -22.556 -3.842 23.365 1.00 77.62 213 ILE A C 1
ATOM 1478 O O . ILE A 1 213 ? -23.134 -3.798 24.455 1.00 77.62 213 ILE A O 1
ATOM 1482 N N . SER A 1 214 ? -21.936 -4.944 22.965 1.00 74.75 214 SER A N 1
ATOM 1483 C CA . SER A 1 214 ? -21.904 -6.146 23.797 1.00 74.75 214 SER A CA 1
ATOM 1484 C C . SER A 1 214 ? -20.677 -7.012 23.533 1.00 74.75 214 SER A C 1
ATOM 1486 O O . SER A 1 214 ? -20.122 -7.007 22.442 1.00 74.75 214 SER A O 1
ATOM 1488 N N . GLY A 1 215 ? -20.258 -7.774 24.546 1.00 69.31 215 GLY A N 1
ATOM 1489 C CA . GLY A 1 215 ? -19.187 -8.763 24.412 1.00 69.31 215 GLY A CA 1
ATOM 1490 C C . GLY A 1 215 ? -17.773 -8.180 24.350 1.00 69.31 215 GLY A C 1
ATOM 1491 O O . GLY A 1 215 ? -17.543 -7.025 24.712 1.00 69.31 215 GLY A O 1
ATOM 1492 N N . GLY A 1 216 ? -16.839 -9.033 23.928 1.00 72.19 216 GLY A N 1
ATOM 1493 C CA . GLY A 1 216 ? -15.429 -8.707 23.756 1.00 72.19 216 GLY A CA 1
ATOM 1494 C C . GLY A 1 216 ? -14.592 -8.635 25.036 1.00 72.19 216 GLY A C 1
ATOM 1495 O O . GLY A 1 216 ? -15.071 -8.907 26.143 1.00 72.19 216 GLY A O 1
ATOM 1496 N N . THR A 1 217 ? -13.324 -8.261 24.891 1.00 73.25 217 THR A N 1
ATOM 1497 C CA . THR A 1 217 ? -12.374 -8.048 25.994 1.00 73.25 217 THR A CA 1
ATOM 1498 C C . THR A 1 217 ? -12.790 -6.882 26.884 1.00 73.25 217 THR A C 1
ATOM 1500 O O . THR A 1 217 ? -12.639 -6.972 28.105 1.00 73.25 217 THR A O 1
ATOM 1503 N N . ALA A 1 218 ? -13.432 -5.843 26.336 1.00 72.25 218 ALA A N 1
ATOM 1504 C CA . ALA A 1 218 ? -13.985 -4.759 27.145 1.00 72.25 218 ALA A CA 1
ATOM 1505 C C . ALA A 1 218 ? -15.056 -5.279 28.115 1.00 72.25 218 ALA A C 1
ATOM 1507 O O . ALA A 1 218 ? -15.036 -4.934 29.292 1.00 72.25 218 ALA A O 1
ATOM 1508 N N . GLY A 1 219 ? -15.945 -6.171 27.664 1.00 68.62 219 GLY A N 1
ATOM 1509 C CA . GLY A 1 219 ? -16.969 -6.779 28.521 1.00 68.62 219 GLY A CA 1
ATOM 1510 C C . GLY A 1 219 ? -16.422 -7.725 29.600 1.00 68.62 219 GLY A C 1
ATOM 1511 O O . GLY A 1 219 ? -17.147 -8.052 30.541 1.00 68.62 219 GLY A O 1
ATOM 1512 N N . GLN A 1 220 ? -15.168 -8.172 29.471 1.00 71.88 220 GLN A N 1
ATOM 1513 C CA . GLN A 1 220 ? -14.501 -9.062 30.427 1.00 71.88 220 GLN A CA 1
ATOM 1514 C C . GLN A 1 220 ? -13.653 -8.307 31.457 1.00 71.88 220 GLN A C 1
ATOM 1516 O O . GLN A 1 220 ? -13.653 -8.682 32.630 1.00 71.88 220 GLN A O 1
ATOM 1521 N N . TYR A 1 221 ? -12.928 -7.274 31.020 1.00 73.69 221 TYR A N 1
ATOM 1522 C CA . TYR A 1 221 ? -11.920 -6.587 31.832 1.00 73.69 221 TYR A CA 1
ATOM 1523 C C . TYR A 1 221 ? -12.352 -5.202 32.330 1.00 73.69 221 TYR A C 1
ATOM 1525 O O . TYR A 1 221 ? -11.779 -4.716 33.306 1.00 73.69 221 TYR A O 1
ATOM 1533 N N . MET A 1 222 ? -13.349 -4.563 31.706 1.00 77.06 222 MET A N 1
ATOM 1534 C CA . MET A 1 222 ? -13.846 -3.252 32.135 1.00 77.06 222 MET A CA 1
ATOM 1535 C C . MET A 1 222 ? -15.077 -3.388 33.032 1.00 77.06 222 MET A C 1
ATOM 1537 O O . MET A 1 222 ? -16.024 -4.111 32.730 1.00 77.06 222 MET A O 1
ATOM 1541 N N . ASP A 1 223 ? -15.094 -2.624 34.125 1.00 78.94 223 ASP A N 1
ATOM 1542 C CA . ASP A 1 223 ? -16.247 -2.549 35.033 1.00 78.94 223 ASP A CA 1
ATOM 1543 C C . ASP A 1 223 ? -17.407 -1.738 34.436 1.00 78.94 223 ASP A C 1
ATOM 1545 O O . ASP A 1 223 ? -18.560 -1.859 34.863 1.00 78.94 223 ASP A O 1
ATOM 1549 N N . PHE A 1 224 ? -17.095 -0.872 33.472 1.00 79.88 224 PHE A N 1
ATOM 1550 C CA . PHE A 1 224 ? -18.041 0.000 32.804 1.00 79.88 224 PHE A CA 1
ATOM 1551 C C . PHE A 1 224 ? -17.707 0.102 31.323 1.00 79.88 224 PHE A C 1
ATOM 1553 O O . PHE A 1 224 ? -16.613 0.521 30.960 1.00 79.88 224 PHE A O 1
ATOM 1560 N N . VAL A 1 225 ? -18.684 -0.221 30.477 1.00 81.81 225 VAL A N 1
ATOM 1561 C CA . VAL A 1 225 ? -18.649 0.056 29.041 1.00 81.81 225 VAL A CA 1
ATOM 1562 C C . VAL A 1 225 ? -19.994 0.670 28.667 1.00 81.81 225 VAL A C 1
ATOM 1564 O O . VAL A 1 225 ? -21.045 0.115 28.995 1.00 81.81 225 VAL A O 1
ATOM 1567 N N . SER A 1 226 ? -19.983 1.840 28.033 1.00 83.19 226 SER A N 1
ATOM 1568 C CA . SER A 1 226 ? -21.202 2.544 27.629 1.00 83.19 226 SER A CA 1
ATOM 1569 C C . SER A 1 226 ? -21.018 3.222 26.284 1.00 83.19 226 SER A C 1
ATOM 1571 O O . SER A 1 226 ? -19.959 3.776 25.999 1.00 83.19 226 SER A O 1
ATOM 1573 N N . SER A 1 227 ? -22.092 3.254 25.500 1.00 84.62 227 SER A N 1
ATOM 1574 C CA . SER A 1 227 ? -22.176 4.033 24.269 1.00 84.62 227 SER A CA 1
ATOM 1575 C C . SER A 1 227 ? -23.175 5.186 24.392 1.00 84.62 227 SER A C 1
ATOM 1577 O O . SER A 1 227 ? -24.076 5.175 25.236 1.00 84.62 227 SER A O 1
ATOM 1579 N N . ASN A 1 228 ? -23.016 6.198 23.543 1.00 83.81 228 ASN A N 1
ATOM 1580 C CA . ASN A 1 228 ? -24.008 7.232 23.290 1.00 83.81 228 ASN A CA 1
ATOM 1581 C C . ASN A 1 228 ? -24.459 7.133 21.833 1.00 83.81 228 ASN A C 1
ATOM 1583 O O . ASN A 1 228 ? -23.730 7.518 20.919 1.00 83.81 228 ASN A O 1
ATOM 1587 N N . SER A 1 229 ? -25.686 6.653 21.641 1.00 75.38 229 SER A N 1
ATOM 1588 C CA . SER A 1 229 ? -26.280 6.417 20.324 1.00 75.38 229 SER A CA 1
ATOM 1589 C C . SER A 1 229 ? -26.385 7.673 19.455 1.00 75.38 229 SER A C 1
ATOM 1591 O O . SER A 1 229 ? -26.355 7.561 18.239 1.00 75.38 229 SER A O 1
ATOM 1593 N N . ALA A 1 230 ? -26.488 8.867 20.054 1.00 70.88 230 ALA A N 1
ATOM 1594 C CA . ALA A 1 230 ? -26.641 10.126 19.323 1.00 70.88 230 ALA A CA 1
ATOM 1595 C C . ALA A 1 230 ? -25.308 10.765 18.909 1.00 70.88 230 ALA A C 1
ATOM 1597 O O . ALA A 1 230 ? -25.297 11.620 18.028 1.00 70.88 230 ALA A O 1
ATOM 1598 N N . SER A 1 231 ? -24.202 10.408 19.569 1.00 77.56 231 SER A N 1
ATOM 1599 C CA . SER A 1 231 ? -22.881 10.992 19.304 1.00 77.56 231 SER A CA 1
ATOM 1600 C C . SER A 1 231 ? -21.843 9.980 18.827 1.00 77.56 231 SER A C 1
ATOM 1602 O O . SER A 1 231 ? -20.687 10.359 18.687 1.00 77.56 231 SER A O 1
ATOM 1604 N N . GLY A 1 232 ? -22.203 8.700 18.689 1.00 78.81 232 GLY A N 1
ATOM 1605 C CA . GLY A 1 232 ? -21.266 7.638 18.310 1.00 78.81 232 GLY A CA 1
ATOM 1606 C C . GLY A 1 232 ? -20.206 7.311 19.367 1.00 78.81 232 GLY A C 1
ATOM 1607 O O . GLY A 1 232 ? -19.307 6.520 19.119 1.00 78.81 232 GLY A O 1
ATOM 1608 N N . LYS A 1 233 ? -20.279 7.925 20.552 1.00 85.62 233 LYS A N 1
ATOM 1609 C CA . LYS A 1 233 ? -19.221 7.850 21.567 1.00 85.62 233 LYS A CA 1
ATOM 1610 C C . LYS A 1 233 ? -19.272 6.511 22.293 1.00 85.62 233 LYS A C 1
ATOM 1612 O O . LYS A 1 233 ? -20.337 6.164 22.802 1.00 85.62 233 LYS A O 1
ATOM 1617 N N . ILE A 1 234 ? -18.139 5.832 22.430 1.00 84.94 234 ILE A N 1
ATOM 1618 C CA . ILE A 1 234 ? -17.962 4.620 23.236 1.00 84.94 234 ILE A CA 1
ATOM 1619 C C . ILE A 1 234 ? -16.891 4.892 24.294 1.00 84.94 234 ILE A C 1
ATOM 1621 O O . ILE A 1 234 ? -15.838 5.451 23.998 1.00 84.94 234 ILE A O 1
ATOM 16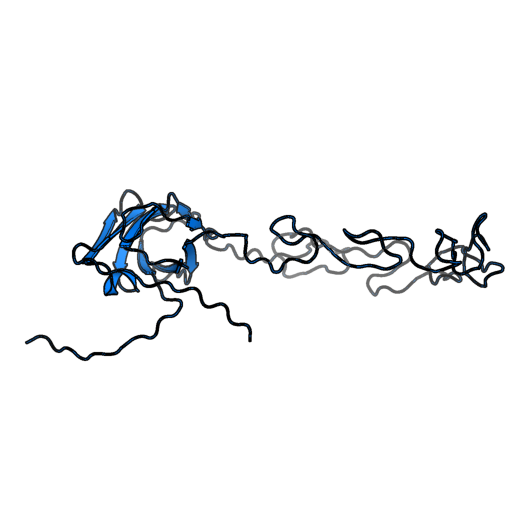25 N N . VAL A 1 235 ? -17.179 4.528 25.544 1.00 86.56 235 VAL A N 1
ATOM 1626 C CA . VAL A 1 235 ? -16.260 4.684 26.680 1.00 86.56 235 VAL A CA 1
ATOM 1627 C C . VAL A 1 235 ? -16.194 3.386 27.465 1.00 86.56 235 VAL A C 1
ATOM 1629 O O . VAL A 1 235 ? -17.239 2.843 27.838 1.00 86.56 235 VAL A O 1
ATOM 1632 N N . GLY A 1 236 ? -14.975 2.941 27.758 1.00 83.44 236 GLY A N 1
ATOM 1633 C CA . GLY A 1 236 ? -14.673 1.832 28.654 1.00 83.44 236 GLY A CA 1
ATOM 1634 C C . GLY A 1 236 ? -13.765 2.279 29.796 1.00 83.44 236 GLY A C 1
ATOM 1635 O O . GLY A 1 236 ? -12.768 2.961 29.568 1.00 83.44 236 GLY A O 1
ATOM 1636 N N . ALA A 1 237 ? -14.108 1.914 31.029 1.00 79.06 237 ALA A N 1
ATOM 1637 C CA . ALA A 1 237 ? -13.285 2.200 32.200 1.00 79.06 237 ALA A CA 1
ATOM 1638 C C . ALA A 1 237 ? -13.380 1.089 33.251 1.00 79.06 237 ALA A C 1
ATOM 1640 O O . ALA A 1 237 ? -14.444 0.505 33.484 1.00 79.06 237 ALA A O 1
ATOM 1641 N N . SER A 1 238 ? -12.265 0.855 33.937 1.00 78.62 238 SER A N 1
ATOM 1642 C CA . SER A 1 238 ? -12.167 -0.039 35.087 1.00 78.62 238 SER A CA 1
ATOM 1643 C C . SER A 1 238 ? -12.000 0.759 36.382 1.00 78.62 238 SER A C 1
ATOM 1645 O O . SER A 1 238 ? -11.166 1.658 36.477 1.00 78.62 238 SER A O 1
ATOM 1647 N N . PHE A 1 239 ? -12.798 0.441 37.403 1.00 74.56 239 PHE A N 1
ATOM 1648 C CA . PHE A 1 239 ? -12.748 1.080 38.728 1.00 74.56 239 PHE A CA 1
ATOM 1649 C C . PHE A 1 239 ? -12.163 0.154 39.802 1.00 74.56 239 PHE A C 1
ATOM 1651 O O . PHE A 1 239 ? -11.828 0.598 40.902 1.00 74.56 239 PHE A O 1
ATOM 1658 N N . SER A 1 240 ? -12.050 -1.136 39.493 1.00 75.06 240 SER A N 1
ATOM 1659 C CA . SER A 1 240 ? -11.462 -2.184 40.324 1.00 75.06 240 SER A CA 1
ATOM 1660 C C . SER A 1 240 ? -9.950 -2.337 40.123 1.00 75.06 240 SER A C 1
ATOM 1662 O O . SER A 1 240 ? -9.317 -3.087 40.867 1.00 75.06 240 SER A O 1
ATOM 1664 N N . GLY A 1 241 ? -9.372 -1.602 39.164 1.00 66.12 241 GLY A N 1
ATOM 1665 C CA . GLY A 1 241 ? -7.956 -1.676 38.800 1.00 66.12 241 GLY A CA 1
ATOM 1666 C C . GLY A 1 241 ? -7.623 -2.825 37.844 1.00 66.12 241 GLY A C 1
ATOM 1667 O O . GLY A 1 241 ? -6.455 -3.172 37.715 1.00 66.12 241 GLY A O 1
ATOM 1668 N N . GLY A 1 242 ? -8.628 -3.438 37.210 1.00 69.69 242 GLY A N 1
ATOM 1669 C CA . GLY A 1 242 ? -8.416 -4.392 36.119 1.00 69.69 242 GLY A CA 1
ATOM 1670 C C . GLY A 1 242 ? -7.990 -3.688 34.829 1.00 69.69 242 GLY A C 1
ATOM 1671 O O . GLY A 1 242 ? -8.558 -2.653 34.489 1.00 69.69 242 GLY A O 1
ATOM 1672 N N . THR A 1 243 ? -7.019 -4.253 34.118 1.00 74.44 243 THR A N 1
ATOM 1673 C CA . THR A 1 243 ? -6.580 -3.816 32.787 1.00 74.44 243 THR A CA 1
ATOM 1674 C C . THR A 1 243 ? -6.946 -4.843 31.733 1.00 74.44 243 THR A C 1
ATOM 1676 O O . THR A 1 243 ? -7.065 -6.033 32.036 1.00 74.44 243 THR A O 1
ATOM 1679 N N . ILE A 1 244 ? -7.097 -4.391 30.488 1.00 76.44 244 ILE A N 1
ATOM 1680 C CA . ILE A 1 244 ? -6.935 -5.272 29.335 1.00 76.44 244 ILE A CA 1
ATOM 1681 C C . ILE A 1 244 ? -5.420 -5.505 29.182 1.00 76.44 244 ILE A C 1
ATOM 1683 O O . ILE A 1 244 ? -4.680 -4.527 29.031 1.00 76.44 244 ILE A O 1
ATOM 1687 N N . PRO A 1 245 ? -4.935 -6.756 29.290 1.00 74.19 245 PRO A N 1
ATOM 1688 C CA . PRO A 1 245 ? -3.511 -7.060 29.168 1.00 74.19 245 PRO A CA 1
ATOM 1689 C C . PRO A 1 245 ? -2.941 -6.638 27.810 1.00 74.19 245 PRO A C 1
ATOM 1691 O O . PRO A 1 245 ? -3.685 -6.542 26.836 1.00 74.19 245 PRO A O 1
ATOM 1694 N N . ALA A 1 246 ? -1.622 -6.441 27.733 1.00 69.62 246 ALA A N 1
ATOM 1695 C CA . ALA A 1 246 ? -0.935 -6.313 26.450 1.00 69.62 246 ALA A CA 1
ATOM 1696 C C . ALA A 1 246 ? -1.187 -7.555 25.574 1.00 69.62 246 ALA A C 1
ATOM 1698 O O . ALA A 1 246 ? -1.096 -8.694 26.049 1.00 69.62 246 ALA A O 1
ATOM 1699 N N . GLY A 1 247 ? -1.495 -7.319 24.306 1.00 65.00 247 GLY A N 1
ATOM 1700 C CA . GLY A 1 247 ? -1.731 -8.313 23.277 1.00 65.00 247 GLY A CA 1
ATOM 1701 C C . GLY A 1 247 ? -1.534 -7.712 21.887 1.00 65.00 247 GLY A C 1
ATOM 1702 O O . GLY A 1 247 ? -2.421 -7.050 21.359 1.00 65.00 247 GLY A O 1
ATOM 1703 N N . SER A 1 248 ? -0.377 -8.011 21.304 1.00 48.19 248 SER A N 1
ATOM 1704 C CA . SER A 1 248 ? -0.087 -8.004 19.873 1.00 48.19 248 SER A CA 1
ATOM 1705 C C . SER A 1 248 ? 0.604 -9.324 19.571 1.00 48.19 248 SER A C 1
ATOM 1707 O O . SER A 1 248 ? 1.646 -9.619 20.156 1.00 48.19 248 SER A O 1
ATOM 1709 N N . ASP A 1 249 ? 0.010 -10.174 18.738 1.00 35.09 249 ASP A N 1
ATOM 1710 C CA . ASP A 1 249 ? 0.700 -11.387 18.299 1.00 35.09 249 ASP A CA 1
ATOM 1711 C C . ASP A 1 249 ? 0.829 -11.359 16.780 1.00 35.09 249 ASP A C 1
ATOM 1713 O O . ASP A 1 249 ? -0.092 -11.703 16.042 1.00 35.09 249 ASP A O 1
ATOM 1717 N N . ILE A 1 250 ? 2.008 -10.932 16.327 1.00 27.20 250 ILE A N 1
ATOM 1718 C CA . ILE A 1 250 ? 2.550 -11.299 15.026 1.00 27.20 250 ILE A CA 1
ATOM 1719 C C . ILE A 1 250 ? 3.649 -12.321 15.309 1.00 27.20 250 ILE A C 1
ATOM 1721 O O . ILE A 1 250 ? 4.773 -11.971 15.675 1.00 27.20 250 ILE A O 1
ATOM 1725 N N . LEU A 1 251 ? 3.349 -13.594 15.073 1.00 21.80 251 LEU A N 1
ATOM 1726 C CA . LEU A 1 251 ? 4.366 -14.591 14.790 1.00 21.80 251 LEU A CA 1
ATOM 1727 C C . LEU A 1 251 ? 4.072 -15.116 13.393 1.00 21.80 251 LEU A C 1
ATOM 1729 O O . LEU A 1 251 ? 3.015 -15.691 13.141 1.00 21.80 251 LEU A O 1
ATOM 1733 N N . THR A 1 252 ? 5.004 -14.867 12.482 1.00 25.52 252 THR A N 1
ATOM 1734 C CA . THR A 1 252 ? 5.060 -15.509 11.172 1.00 25.52 252 THR A CA 1
ATOM 1735 C C . THR A 1 252 ? 4.565 -16.959 11.222 1.00 25.52 252 THR A C 1
ATOM 1737 O O . THR A 1 252 ? 4.964 -17.742 12.092 1.00 25.52 252 THR A O 1
ATOM 1740 N N . GLN A 1 253 ? 3.751 -17.343 10.240 1.00 32.50 253 GLN A N 1
ATOM 1741 C CA . GLN A 1 253 ? 3.771 -18.710 9.731 1.00 32.50 253 GLN A CA 1
ATOM 1742 C C . GLN A 1 253 ? 4.121 -18.683 8.249 1.00 32.50 253 GLN A C 1
ATOM 1744 O O . GLN A 1 253 ? 3.548 -17.834 7.534 1.00 32.50 253 GLN A O 1
#